Protein AF-A0A7C3QIA3-F1 (afdb_monomer_lite)

Sequence (291 aa):
MVRSCVFGLLCALCAVSRLGAAPGAVQVLARGPVHEAFAAPAMEPMATPIVPKAPPITLEELPPGEKPEGDHVWIAGYWAWDDERNDYLWVSGTWRTAPPGKRWVGGYWYQEGNGWRWAPGFWVGDENQPAGAEITYLPAPPPPSEAAKPGPAPAPDSFFVPGHWVWAGNRYTWRAGYWGKVQPDHVWVPAHYRWSPGGHVFVPGYWDLALARRGILHAPVAIDPALVEPAFVHTPTHALQEAVALDSLFVRAAWSHYYFGDYYGPVYRELGYESCILMSRKRYDPIFAHE

pLDDT: mean 87.49, std 15.49, range [31.28, 98.25]

Radius of gyration: 22.56 Å; chains: 1; bounding box: 64×80×66 Å

Structure (mmCIF, N/CA/C/O backbone):
data_AF-A0A7C3QIA3-F1
#
_entry.id   AF-A0A7C3QIA3-F1
#
loop_
_atom_site.group_PDB
_atom_site.id
_atom_site.type_symbol
_atom_site.label_atom_id
_atom_site.label_alt_id
_atom_site.label_comp_id
_atom_site.label_asym_id
_atom_site.label_entity_id
_atom_site.label_seq_id
_atom_site.pdbx_PDB_ins_code
_atom_site.Cartn_x
_atom_site.Cartn_y
_atom_site.Cartn_z
_atom_site.occupancy
_atom_site.B_iso_or_equiv
_atom_site.auth_seq_id
_atom_site.auth_comp_id
_atom_site.auth_asym_id
_atom_site.auth_atom_id
_atom_site.pdbx_PDB_model_num
ATOM 1 N N . MET A 1 1 ? -35.117 -58.616 36.275 1.00 42.25 1 MET A N 1
ATOM 2 C CA . MET A 1 1 ? -33.856 -57.932 35.902 1.00 42.25 1 MET A CA 1
ATOM 3 C C . MET A 1 1 ? -33.814 -57.981 34.384 1.00 42.25 1 MET A C 1
ATOM 5 O O . MET A 1 1 ? -33.900 -59.074 33.863 1.00 42.25 1 MET A O 1
ATOM 9 N N . VAL A 1 2 ? -33.962 -56.894 33.631 1.00 34.06 2 VAL A N 1
ATOM 10 C CA . VAL A 1 2 ? -33.019 -55.775 33.479 1.00 34.06 2 VAL A CA 1
ATOM 11 C C . VAL A 1 2 ? -33.812 -54.517 33.078 1.00 34.06 2 VAL A C 1
ATOM 13 O O . VAL A 1 2 ? -34.659 -54.579 32.192 1.00 34.06 2 VAL A O 1
ATOM 16 N N . ARG A 1 3 ? -33.568 -53.386 33.754 1.00 33.19 3 ARG A N 1
ATOM 17 C CA . ARG A 1 3 ? -34.062 -52.052 33.369 1.00 33.19 3 ARG A CA 1
ATOM 18 C C . ARG A 1 3 ? -33.048 -51.435 32.400 1.00 33.19 3 ARG A C 1
ATOM 20 O O . ARG A 1 3 ? -31.901 -51.245 32.791 1.00 33.19 3 ARG A O 1
ATOM 27 N N . SER A 1 4 ? -33.466 -51.105 31.179 1.00 31.50 4 SER A N 1
ATOM 28 C CA . SER A 1 4 ? -32.688 -50.248 30.275 1.00 31.50 4 SER A CA 1
ATOM 29 C C . SER A 1 4 ? -32.777 -48.799 30.745 1.00 31.50 4 SER A C 1
ATOM 31 O O . SER A 1 4 ? -33.827 -48.172 30.626 1.00 31.50 4 SER A O 1
ATOM 33 N N . CYS A 1 5 ? -31.675 -48.271 31.275 1.00 34.06 5 CYS A N 1
ATOM 34 C CA . CYS A 1 5 ? -31.466 -46.837 31.449 1.00 34.06 5 CYS A CA 1
ATOM 35 C C . CYS A 1 5 ? -30.782 -46.295 30.191 1.00 34.06 5 CYS A C 1
ATOM 37 O O . CYS A 1 5 ? -29.621 -46.605 29.935 1.00 34.06 5 CYS A O 1
ATOM 39 N N . VAL A 1 6 ? -31.494 -45.483 29.412 1.00 37.25 6 VAL A N 1
ATOM 40 C CA . VAL A 1 6 ? -30.896 -44.668 28.350 1.00 37.25 6 VAL A CA 1
ATOM 41 C C . VAL A 1 6 ? -30.314 -43.424 29.018 1.00 37.25 6 VAL A C 1
ATOM 43 O O . VAL A 1 6 ? -31.055 -42.543 29.450 1.00 37.25 6 VAL A O 1
ATOM 46 N N . PHE A 1 7 ? -28.990 -43.374 29.158 1.00 36.19 7 PHE A N 1
ATOM 47 C CA . PHE A 1 7 ? -28.276 -42.155 29.535 1.00 36.19 7 PHE A CA 1
ATOM 48 C C . PHE A 1 7 ? -28.225 -41.236 28.312 1.00 36.19 7 PHE A C 1
ATOM 50 O O . PHE A 1 7 ? -27.531 -41.518 27.337 1.00 36.19 7 PHE A O 1
ATOM 57 N N . GLY A 1 8 ? -28.993 -40.148 28.358 1.00 33.34 8 GLY A N 1
ATOM 58 C CA . GLY A 1 8 ? -28.869 -39.048 27.412 1.00 33.34 8 GLY A CA 1
ATOM 59 C C . GLY A 1 8 ? -27.525 -38.358 27.614 1.00 33.34 8 GLY A C 1
ATOM 60 O O . GLY A 1 8 ? -27.295 -37.722 28.641 1.00 33.34 8 GLY A O 1
ATOM 61 N N . LEU A 1 9 ? -26.633 -38.498 26.637 1.00 37.84 9 LEU A N 1
ATOM 62 C CA . LEU A 1 9 ? -25.415 -37.707 26.553 1.00 37.84 9 LEU A CA 1
ATOM 63 C C . LEU A 1 9 ? -25.822 -36.300 26.082 1.00 37.84 9 LEU A C 1
ATOM 65 O O . LEU A 1 9 ? -25.989 -36.062 24.887 1.00 37.84 9 LEU A O 1
ATOM 69 N N . LEU A 1 10 ? -26.049 -35.372 27.019 1.00 37.38 10 LEU A N 1
ATOM 70 C CA . LEU A 1 10 ? -26.102 -33.949 26.683 1.00 37.38 10 LEU A CA 1
ATOM 71 C C . LEU A 1 10 ? -24.699 -33.534 26.234 1.00 37.38 10 LEU A C 1
ATOM 73 O O . LEU A 1 10 ? -23.797 -33.349 27.048 1.00 37.38 10 LEU A O 1
ATOM 77 N N . CYS A 1 11 ? -24.520 -33.406 24.923 1.00 34.94 11 CYS A N 1
ATOM 78 C CA . CYS A 1 11 ? -23.376 -32.720 24.350 1.00 34.94 11 CYS A CA 1
ATOM 79 C C . CYS A 1 11 ? -23.534 -31.232 24.691 1.00 34.94 11 CYS A C 1
ATOM 81 O O . CYS A 1 11 ? -24.370 -30.539 24.109 1.00 34.94 11 CYS A O 1
ATOM 83 N N . ALA A 1 12 ? -22.797 -30.760 25.696 1.00 37.25 12 ALA A N 1
ATOM 84 C CA . ALA A 1 12 ? -22.696 -29.343 25.994 1.00 37.25 12 ALA A CA 1
ATOM 85 C C . ALA A 1 12 ? -21.972 -28.669 24.821 1.00 37.25 12 ALA A C 1
ATOM 87 O O . ALA A 1 12 ? -20.748 -28.710 24.717 1.00 37.25 12 ALA A O 1
ATOM 88 N N . LEU A 1 13 ? -22.744 -28.076 23.911 1.00 38.41 13 LEU A N 1
ATOM 89 C CA . LEU A 1 13 ? -22.242 -27.050 23.009 1.00 38.41 13 LEU A CA 1
ATOM 90 C C . LEU A 1 13 ? -21.703 -25.920 23.893 1.00 38.41 13 LEU A C 1
ATOM 92 O O . LEU A 1 13 ? -22.478 -25.155 24.465 1.00 38.41 13 LEU A O 1
ATOM 96 N N . CYS A 1 14 ? -20.378 -25.831 24.030 1.00 31.28 14 CYS A N 1
ATOM 97 C CA . CYS A 1 14 ? -19.734 -24.590 24.437 1.00 31.28 14 CYS A CA 1
ATOM 98 C C . CYS A 1 14 ? -20.108 -23.543 23.387 1.00 31.28 14 CYS A C 1
ATOM 100 O O . CYS A 1 14 ? -19.498 -23.468 22.322 1.00 31.28 14 CYS A O 1
ATOM 102 N N . ALA A 1 15 ? -21.146 -22.759 23.669 1.00 37.25 15 ALA A N 1
ATOM 103 C CA . ALA A 1 15 ? -21.331 -21.487 23.009 1.00 37.25 15 ALA A CA 1
ATOM 104 C C . ALA A 1 15 ? -20.097 -20.656 23.362 1.00 37.25 15 ALA A C 1
ATOM 106 O O . ALA A 1 15 ? -19.958 -20.187 24.490 1.00 37.25 15 ALA A O 1
ATOM 107 N N . VAL A 1 16 ? -19.167 -20.526 22.418 1.00 38.41 16 VAL A N 1
ATOM 108 C CA . VAL A 1 16 ? -18.184 -19.450 22.470 1.00 38.41 16 VAL A CA 1
ATOM 109 C C . VAL A 1 16 ? -19.015 -18.181 22.351 1.00 38.41 16 VAL A C 1
ATOM 111 O O . VAL A 1 16 ? -19.462 -17.818 21.263 1.00 38.41 16 VAL A O 1
ATOM 114 N N . SER A 1 17 ? -19.337 -17.565 23.486 1.00 35.66 17 SER A N 1
ATOM 115 C CA . SER A 1 17 ? -19.870 -16.212 23.517 1.00 35.66 17 SER A CA 1
ATOM 116 C C . SER A 1 17 ? -18.887 -15.356 22.731 1.00 35.66 17 SER A C 1
ATOM 118 O O . SER A 1 17 ? -17.742 -15.199 23.150 1.00 35.66 17 SER A O 1
ATOM 120 N N . ARG A 1 18 ? -19.303 -14.873 21.554 1.00 48.31 18 ARG A N 1
ATOM 121 C CA . ARG A 1 18 ? -18.559 -13.838 20.839 1.00 48.31 18 ARG A CA 1
ATOM 122 C C . ARG A 1 18 ? -18.505 -12.645 21.787 1.00 48.31 18 ARG A C 1
ATOM 124 O O . ARG A 1 18 ? -19.534 -12.011 22.010 1.00 48.31 18 ARG A O 1
ATOM 131 N N . LEU A 1 19 ? -17.344 -12.434 22.400 1.00 52.56 19 LEU A N 1
ATOM 132 C CA . LEU A 1 19 ? -17.043 -11.242 23.184 1.00 52.56 19 LEU A CA 1
ATOM 133 C C . LEU A 1 19 ? -17.356 -10.029 22.302 1.00 52.56 19 LEU A C 1
ATOM 135 O O . LEU A 1 19 ? -16.984 -9.989 21.125 1.00 52.56 19 LEU A O 1
ATOM 139 N N . GLY A 1 20 ? -18.195 -9.138 22.818 1.00 61.25 20 GLY A N 1
ATOM 140 C CA . GLY A 1 20 ? -18.939 -8.178 22.011 1.00 61.25 20 GLY A CA 1
ATOM 141 C C . GLY A 1 20 ? -18.317 -6.791 22.062 1.00 61.25 20 GLY A C 1
ATOM 142 O O . GLY A 1 20 ? -17.932 -6.312 23.120 1.00 61.25 20 GLY A O 1
ATOM 143 N N . ALA A 1 21 ? -18.266 -6.112 20.921 1.00 74.88 21 ALA A N 1
ATOM 144 C CA . ALA A 1 21 ? -18.069 -4.666 20.879 1.00 74.88 21 ALA A CA 1
ATOM 145 C C . ALA A 1 21 ? -19.346 -3.948 21.351 1.00 74.88 21 ALA A C 1
ATOM 147 O O . ALA A 1 21 ? -20.451 -4.321 20.940 1.00 74.88 21 ALA A O 1
ATOM 148 N N . ALA A 1 22 ? -19.213 -2.891 22.158 1.00 78.44 22 ALA A N 1
ATOM 149 C CA . ALA A 1 22 ? -20.340 -2.001 22.433 1.00 78.44 22 ALA A CA 1
ATOM 150 C C . ALA A 1 22 ? -20.802 -1.295 21.134 1.00 78.44 22 ALA A C 1
ATOM 152 O O . ALA A 1 22 ? -20.010 -1.133 20.198 1.00 78.44 22 ALA A O 1
ATOM 153 N N . PRO A 1 23 ? -22.070 -0.849 21.033 1.00 77.44 23 PRO A N 1
ATOM 154 C CA . PRO A 1 23 ? -22.527 -0.076 19.880 1.00 77.44 23 PRO A CA 1
ATOM 155 C C . PRO A 1 23 ? -21.617 1.131 19.620 1.00 77.44 23 PRO A C 1
ATOM 157 O O . PRO A 1 23 ? -21.353 1.918 20.524 1.00 77.44 23 PRO A O 1
ATOM 160 N N . GLY A 1 24 ? -21.139 1.272 18.382 1.00 83.25 24 GLY A N 1
ATOM 161 C CA . GLY A 1 24 ? -20.233 2.358 17.992 1.00 83.25 24 GLY A CA 1
ATOM 162 C C . GLY A 1 24 ? -18.752 2.126 18.307 1.00 83.25 24 GLY A C 1
ATOM 163 O O . GLY A 1 24 ? -17.943 2.958 17.916 1.00 83.25 24 GLY A O 1
ATOM 164 N N . ALA A 1 25 ? -18.373 1.000 18.927 1.00 88.94 25 ALA A N 1
ATOM 165 C CA . ALA A 1 25 ? -16.964 0.685 19.186 1.00 88.94 25 ALA A CA 1
ATOM 166 C C . ALA A 1 25 ? -16.138 0.513 17.904 1.00 88.94 25 ALA A C 1
ATOM 168 O O . ALA A 1 25 ? -14.930 0.721 17.920 1.00 88.94 25 ALA A O 1
ATOM 169 N N . VAL A 1 26 ? -16.788 0.122 16.802 1.00 93.88 26 VAL A N 1
ATOM 170 C CA . VAL A 1 26 ? -16.170 -0.034 15.484 1.00 93.88 26 VAL A CA 1
ATOM 171 C C . VAL A 1 26 ? -16.914 0.837 14.483 1.00 93.88 26 VAL A C 1
ATOM 173 O O . VAL A 1 26 ? -18.108 0.643 14.241 1.00 93.88 26 VAL A O 1
ATOM 176 N N . GLN A 1 27 ? -16.198 1.775 13.873 1.00 95.81 27 GLN A N 1
ATOM 177 C CA . GLN A 1 27 ? -16.703 2.638 12.814 1.00 95.81 27 GLN A CA 1
ATOM 178 C C . GLN A 1 27 ? -16.030 2.282 11.491 1.00 95.81 27 GLN A C 1
ATOM 180 O O . GLN A 1 27 ? -14.819 2.433 11.348 1.00 95.81 27 GLN A O 1
ATOM 185 N N . VAL A 1 28 ? -16.823 1.875 10.501 1.00 96.25 28 VAL A N 1
ATOM 186 C CA . VAL A 1 28 ? -16.336 1.662 9.132 1.00 96.25 28 VAL A CA 1
ATOM 187 C C . VAL A 1 28 ? -16.035 3.000 8.473 1.00 96.25 28 VAL A C 1
ATOM 189 O O . VAL A 1 28 ? -16.855 3.919 8.515 1.00 96.25 28 VAL A O 1
ATOM 192 N N . LEU A 1 29 ? -14.855 3.111 7.869 1.00 95.38 29 LEU A N 1
ATOM 193 C CA . LEU A 1 29 ? -14.386 4.343 7.253 1.00 95.38 29 LEU A CA 1
ATOM 194 C C . LEU A 1 29 ? -14.559 4.290 5.734 1.00 95.38 29 LEU A C 1
ATOM 196 O O . LEU A 1 29 ? -14.136 3.347 5.072 1.00 95.38 29 LEU A O 1
ATOM 200 N N . ALA A 1 30 ? -15.134 5.353 5.170 1.00 92.94 30 ALA A N 1
ATOM 201 C CA . ALA A 1 30 ? -15.270 5.534 3.721 1.00 92.94 30 ALA A CA 1
ATOM 202 C C . ALA A 1 30 ? -13.991 6.075 3.048 1.00 92.94 30 ALA A C 1
ATOM 204 O O . ALA A 1 30 ? -13.991 6.365 1.855 1.00 92.94 30 ALA A O 1
ATOM 205 N N . ARG A 1 31 ? -12.914 6.248 3.821 1.00 94.12 31 ARG A N 1
ATOM 206 C CA . ARG A 1 31 ? -11.585 6.647 3.356 1.00 94.12 31 ARG A CA 1
ATOM 207 C C . ARG A 1 31 ? -10.516 6.086 4.279 1.00 94.12 31 ARG A C 1
ATOM 209 O O . ARG A 1 31 ? -10.787 5.855 5.458 1.00 94.12 31 ARG A O 1
ATOM 216 N N . GLY A 1 32 ? -9.305 5.926 3.771 1.00 95.50 32 GLY A N 1
ATOM 217 C CA . GLY A 1 32 ? -8.175 5.469 4.570 1.00 95.50 32 GLY A CA 1
ATOM 218 C C . GLY A 1 32 ? -7.107 4.771 3.738 1.00 95.50 32 GLY A C 1
ATOM 219 O O . GLY A 1 32 ? -7.175 4.797 2.506 1.00 95.50 32 GLY A O 1
ATOM 220 N N . PRO A 1 33 ? -6.111 4.159 4.400 1.00 96.38 33 PRO A N 1
ATOM 221 C CA . PRO A 1 33 ? -5.066 3.414 3.721 1.00 96.38 33 PRO A CA 1
ATOM 222 C C . PRO A 1 33 ? -5.655 2.185 3.029 1.00 96.38 33 PRO A C 1
ATOM 224 O O . PRO A 1 33 ? -6.526 1.503 3.571 1.00 96.38 33 PRO A O 1
ATOM 227 N N . VAL A 1 34 ? -5.134 1.877 1.849 1.00 96.31 34 VAL A N 1
ATOM 228 C CA . VAL A 1 34 ? -5.303 0.572 1.212 1.00 96.31 34 VAL A CA 1
ATOM 229 C C . VAL A 1 34 ? -4.330 -0.402 1.870 1.00 96.31 34 VAL A C 1
ATOM 231 O O . VAL A 1 34 ? -3.170 -0.057 2.101 1.00 96.31 34 VAL A O 1
ATOM 234 N N . HIS A 1 35 ? -4.787 -1.623 2.147 1.00 97.44 35 HIS A N 1
ATOM 235 C CA . HIS A 1 35 ? -3.935 -2.677 2.688 1.00 97.44 35 HIS A CA 1
ATOM 236 C C . HIS A 1 35 ? -2.732 -2.930 1.761 1.00 97.44 35 HIS A C 1
ATOM 238 O O . HIS A 1 35 ? -2.898 -3.283 0.594 1.00 97.44 35 HIS A O 1
ATOM 244 N N . GLU A 1 36 ? -1.509 -2.825 2.287 1.00 96.75 36 GLU A N 1
ATOM 245 C CA . GLU A 1 36 ? -0.269 -2.852 1.489 1.00 96.75 36 GLU A CA 1
ATOM 246 C C . GLU A 1 36 ? -0.044 -4.175 0.722 1.00 96.75 36 GLU A C 1
ATOM 248 O O . GLU A 1 36 ? 0.447 -4.170 -0.407 1.00 96.75 36 GLU A O 1
ATOM 253 N N . ALA A 1 37 ? -0.480 -5.314 1.276 1.00 97.25 37 ALA A N 1
ATOM 254 C CA . ALA A 1 37 ? -0.510 -6.599 0.568 1.00 97.25 37 ALA A CA 1
ATOM 255 C C . ALA A 1 37 ? -1.454 -6.621 -0.649 1.00 97.25 37 ALA A C 1
ATOM 257 O O . ALA A 1 37 ? -1.214 -7.362 -1.610 1.00 97.25 37 ALA A O 1
ATOM 258 N N . PHE A 1 38 ? -2.526 -5.823 -0.618 1.00 96.19 38 PHE A N 1
ATOM 259 C CA . PHE A 1 38 ? -3.438 -5.669 -1.745 1.00 96.19 38 PHE A CA 1
ATOM 260 C C . PHE A 1 38 ? -2.829 -4.769 -2.813 1.00 96.19 38 PHE A C 1
ATOM 262 O O . PHE A 1 38 ? -2.821 -5.153 -3.977 1.00 96.19 38 PHE A O 1
ATOM 269 N N . ALA A 1 39 ? -2.284 -3.610 -2.435 1.00 94.62 39 ALA A N 1
ATOM 270 C CA . ALA A 1 39 ? -1.546 -2.727 -3.330 1.00 94.62 39 ALA A CA 1
ATOM 271 C C . ALA A 1 39 ? -0.575 -1.829 -2.553 1.00 94.62 39 ALA A C 1
ATOM 273 O O . ALA A 1 39 ? -0.951 -1.218 -1.555 1.00 94.62 39 ALA A O 1
ATOM 274 N N . ALA A 1 40 ? 0.646 -1.678 -3.067 1.00 93.56 40 ALA A N 1
ATOM 275 C CA . ALA A 1 40 ? 1.640 -0.763 -2.521 1.00 93.56 40 ALA A CA 1
ATOM 276 C C . ALA A 1 40 ? 2.313 0.038 -3.646 1.00 93.56 40 ALA A C 1
ATOM 278 O O . ALA A 1 40 ? 2.630 -0.540 -4.692 1.00 93.56 40 ALA A O 1
ATOM 279 N N . PRO A 1 41 ? 2.569 1.341 -3.444 1.00 92.44 41 PRO A N 1
ATOM 280 C CA . PRO A 1 41 ? 3.239 2.166 -4.433 1.00 92.44 41 PRO A CA 1
ATOM 281 C C . PRO A 1 41 ? 4.721 1.796 -4.546 1.00 92.44 41 PRO A C 1
ATOM 283 O O . PRO A 1 41 ? 5.350 1.331 -3.585 1.00 92.44 41 PRO A O 1
ATOM 286 N N . ALA A 1 42 ? 5.288 2.036 -5.727 1.00 87.25 42 ALA A N 1
ATOM 287 C CA . ALA A 1 42 ? 6.718 1.909 -5.987 1.00 87.25 42 ALA A CA 1
ATOM 288 C C . ALA A 1 42 ? 7.432 3.225 -5.631 1.00 87.25 42 ALA A C 1
ATOM 290 O O . ALA A 1 42 ? 7.755 4.027 -6.504 1.00 87.25 42 ALA A O 1
ATOM 291 N N . MET A 1 43 ? 7.631 3.463 -4.332 1.00 88.75 43 MET A N 1
ATOM 292 C CA . MET A 1 43 ? 8.277 4.677 -3.817 1.00 88.75 43 MET A CA 1
ATOM 293 C C . MET A 1 43 ? 9.734 4.451 -3.425 1.00 88.75 43 MET A C 1
ATOM 295 O O . MET A 1 43 ? 10.201 3.318 -3.303 1.00 88.75 43 MET A O 1
ATOM 299 N N . GLU A 1 44 ? 10.455 5.554 -3.224 1.00 89.81 44 GLU A N 1
ATOM 300 C CA . GLU A 1 44 ? 11.806 5.514 -2.674 1.00 89.81 44 GLU A CA 1
ATOM 301 C C . GLU A 1 44 ? 11.813 4.839 -1.292 1.00 89.81 44 GLU A C 1
ATOM 303 O O . GLU A 1 44 ? 10.906 5.071 -0.487 1.00 89.81 44 GLU A O 1
ATOM 308 N N . PRO A 1 45 ? 12.833 4.018 -0.989 1.00 92.56 45 PRO A N 1
ATOM 309 C CA . PRO A 1 45 ? 12.915 3.265 0.254 1.00 92.56 45 PRO A CA 1
ATOM 310 C C . PRO A 1 45 ? 13.381 4.166 1.402 1.00 92.56 45 PRO A C 1
ATOM 312 O O . PRO A 1 45 ? 14.510 4.066 1.880 1.00 92.56 45 PRO A O 1
ATOM 315 N N . MET A 1 46 ? 12.514 5.071 1.835 1.00 94.06 46 MET A N 1
ATOM 316 C CA . MET A 1 46 ? 12.793 5.996 2.927 1.00 94.06 46 MET A CA 1
ATOM 317 C C . MET A 1 46 ? 12.138 5.528 4.225 1.00 94.06 46 MET A C 1
ATOM 319 O O . MET A 1 46 ? 11.103 4.863 4.219 1.00 94.06 46 MET A O 1
ATOM 323 N N . ALA A 1 47 ? 12.733 5.919 5.349 1.00 95.81 47 ALA A N 1
ATOM 324 C CA . ALA A 1 47 ? 12.151 5.686 6.662 1.00 95.81 47 ALA A CA 1
ATOM 325 C C . ALA A 1 47 ? 10.832 6.466 6.817 1.00 95.81 47 ALA A C 1
ATOM 327 O O . ALA A 1 47 ? 10.801 7.676 6.577 1.00 95.81 47 ALA A O 1
ATOM 328 N N . THR A 1 48 ? 9.757 5.800 7.255 1.00 96.50 48 THR A N 1
ATOM 329 C CA . THR A 1 48 ? 8.429 6.435 7.401 1.00 96.50 48 THR A CA 1
ATOM 330 C C . THR A 1 48 ? 8.388 7.417 8.567 1.00 96.50 48 THR A C 1
ATOM 332 O O . THR A 1 48 ? 9.181 7.255 9.475 1.00 96.50 48 THR A O 1
ATOM 335 N N . PRO A 1 49 ? 7.486 8.403 8.652 1.00 96.88 49 PRO A N 1
ATOM 336 C CA . PRO A 1 49 ? 7.451 9.329 9.791 1.00 96.88 49 PRO A CA 1
ATOM 337 C C . PRO A 1 49 ? 7.392 8.636 11.171 1.00 96.88 49 PRO A C 1
ATOM 339 O O . PRO A 1 49 ? 6.814 7.556 11.304 1.00 96.88 49 PRO A O 1
ATOM 342 N N . ILE A 1 50 ? 7.993 9.270 12.189 1.00 97.62 50 ILE A N 1
ATOM 343 C CA . ILE A 1 50 ? 7.866 8.854 13.597 1.00 97.62 50 ILE A CA 1
ATOM 344 C C . ILE A 1 50 ? 6.551 9.399 14.151 1.00 97.62 50 ILE A C 1
ATOM 346 O O . ILE A 1 50 ? 6.273 10.590 14.005 1.00 97.62 50 ILE A O 1
ATOM 350 N N . VAL A 1 51 ? 5.793 8.555 14.845 1.00 98.00 51 VAL A N 1
ATOM 351 C CA . VAL A 1 51 ? 4.550 8.927 15.532 1.00 98.00 51 VAL A CA 1
ATOM 352 C C . VAL A 1 51 ? 4.727 8.863 17.051 1.00 98.00 51 VAL A C 1
ATOM 354 O O . VAL A 1 51 ? 5.530 8.067 17.547 1.00 98.00 51 VAL A O 1
ATOM 357 N N . PRO A 1 52 ? 4.011 9.704 17.818 1.00 97.44 52 PRO A N 1
ATOM 358 C CA . PRO A 1 52 ? 4.260 9.852 19.252 1.00 97.44 52 PRO A CA 1
ATOM 359 C C . PRO A 1 52 ? 3.612 8.761 20.115 1.00 97.44 52 PRO A C 1
ATOM 361 O O . PRO A 1 52 ? 4.000 8.593 21.269 1.00 97.44 52 PRO A O 1
ATOM 364 N N . LYS A 1 53 ? 2.610 8.040 19.599 1.00 96.44 53 LYS A N 1
ATOM 365 C CA . LYS A 1 53 ? 1.859 7.031 20.358 1.00 96.44 53 LYS A CA 1
ATOM 366 C C . LYS A 1 53 ? 2.299 5.625 19.972 1.00 96.44 53 LYS A C 1
ATOM 368 O O . LYS A 1 53 ? 2.483 5.339 18.791 1.00 96.44 53 LYS A O 1
ATOM 373 N N . ALA A 1 54 ? 2.400 4.743 20.963 1.00 95.69 54 ALA A N 1
ATOM 374 C CA . ALA A 1 54 ? 2.545 3.315 20.710 1.00 95.69 54 ALA A CA 1
ATOM 375 C C . ALA A 1 54 ? 1.317 2.778 19.966 1.00 95.69 54 ALA A C 1
ATOM 377 O O . ALA A 1 54 ? 0.207 3.223 20.278 1.00 95.69 54 ALA A O 1
ATOM 378 N N . PRO A 1 55 ? 1.492 1.846 19.012 1.00 93.50 55 PRO A N 1
ATOM 379 C CA . PRO A 1 55 ? 0.355 1.146 18.441 1.00 93.50 55 PRO A CA 1
ATOM 380 C C . PRO A 1 55 ? -0.401 0.426 19.566 1.00 93.50 55 PRO A C 1
ATOM 382 O O . PRO A 1 55 ? 0.231 -0.052 20.519 1.00 93.50 55 PRO A O 1
ATOM 385 N N . PRO A 1 56 ? -1.736 0.327 19.482 1.00 91.06 56 PRO A N 1
ATOM 386 C CA . PRO A 1 56 ? -2.490 -0.516 20.393 1.00 91.06 56 PRO A CA 1
ATOM 387 C C . PRO A 1 56 ? -2.005 -1.969 20.318 1.00 91.06 56 PRO A C 1
ATOM 389 O O . PRO A 1 56 ? -1.316 -2.372 19.375 1.00 91.06 56 PRO A O 1
ATOM 392 N N . ILE A 1 57 ? -2.394 -2.777 21.306 1.00 83.81 57 ILE A N 1
ATOM 393 C CA . ILE A 1 57 ? -2.142 -4.221 21.263 1.00 83.81 57 ILE A CA 1
ATOM 394 C C . ILE A 1 57 ? -2.647 -4.814 19.943 1.00 83.81 57 ILE A C 1
ATOM 396 O O . ILE A 1 57 ? -3.627 -4.332 19.365 1.00 83.81 57 ILE A O 1
ATOM 400 N N . THR A 1 58 ? -1.953 -5.840 19.452 1.00 80.88 58 THR A N 1
ATOM 401 C CA . THR A 1 58 ? -2.340 -6.512 18.212 1.00 80.88 58 THR A CA 1
ATOM 402 C C . THR A 1 58 ? -3.774 -7.003 18.333 1.00 80.88 58 THR A C 1
ATOM 404 O O . THR A 1 58 ? -4.097 -7.779 19.231 1.00 80.88 58 THR A O 1
ATOM 407 N N . LEU A 1 59 ? -4.621 -6.521 17.431 1.00 89.25 59 LEU A N 1
ATOM 408 C CA . LEU A 1 59 ? -6.003 -6.942 17.326 1.00 89.25 59 LEU A CA 1
ATOM 409 C C . LEU A 1 59 ? -6.050 -8.310 16.648 1.00 89.25 59 LEU A C 1
ATOM 411 O O . LEU A 1 59 ? -5.449 -8.505 15.589 1.00 89.25 59 LEU A O 1
ATOM 415 N N . GLU A 1 60 ? -6.767 -9.253 17.251 1.00 91.94 60 GLU A N 1
ATOM 416 C CA . GLU A 1 60 ? -7.096 -10.499 16.573 1.00 91.94 60 GLU A CA 1
ATOM 417 C C . GLU A 1 60 ? -8.160 -10.218 15.509 1.00 91.94 60 GLU A C 1
ATOM 419 O O . GLU A 1 60 ? -9.202 -9.617 15.785 1.00 91.94 60 GLU A O 1
ATOM 424 N N . GLU A 1 61 ? -7.898 -10.652 14.280 1.00 94.75 61 GLU A N 1
ATOM 425 C CA . GLU A 1 61 ? -8.808 -10.467 13.158 1.00 94.75 61 GLU A CA 1
ATOM 426 C C . GLU A 1 61 ? -9.091 -11.805 12.474 1.00 94.75 61 GLU A C 1
ATOM 428 O O . GLU A 1 61 ? -8.176 -12.523 12.062 1.00 94.75 61 GLU A O 1
ATOM 433 N N . LEU A 1 62 ? -10.376 -12.124 12.326 1.00 95.44 62 LEU A N 1
ATOM 434 C CA . LEU A 1 62 ? -10.834 -13.289 11.581 1.00 95.44 62 LEU A CA 1
ATOM 435 C C . LEU A 1 62 ? -11.239 -12.897 10.157 1.00 95.44 62 LEU A C 1
ATOM 437 O O . LEU A 1 62 ? -11.824 -11.826 9.959 1.00 95.44 62 LEU A O 1
ATOM 441 N N . PRO A 1 63 ? -10.996 -13.778 9.167 1.00 95.19 63 PRO A N 1
ATOM 442 C CA . PRO A 1 63 ? -11.533 -13.580 7.832 1.00 95.19 63 PRO A CA 1
ATOM 443 C C . PRO A 1 63 ? -13.068 -13.499 7.866 1.00 95.19 63 PRO A C 1
ATOM 445 O O . PRO A 1 63 ? -13.705 -14.201 8.662 1.00 95.19 63 PRO A O 1
ATOM 448 N N . PRO A 1 64 ? -13.687 -12.714 6.966 1.00 92.19 64 PRO A N 1
ATOM 449 C CA . PRO A 1 64 ? -15.115 -12.813 6.699 1.00 92.19 64 PRO A CA 1
ATOM 450 C C . PRO A 1 64 ? -15.503 -14.254 6.343 1.00 92.19 64 PRO A C 1
ATOM 452 O O . PRO A 1 64 ? -14.714 -14.996 5.756 1.00 92.19 64 PRO A O 1
ATOM 455 N N . GLY A 1 65 ? -16.738 -14.647 6.670 1.00 81.38 65 GLY A N 1
ATOM 456 C CA . GLY A 1 65 ? -17.217 -16.015 6.426 1.00 81.38 65 GLY A CA 1
ATOM 457 C C . GLY A 1 65 ? -17.243 -16.416 4.946 1.00 81.38 65 GLY A C 1
ATOM 458 O O . GLY A 1 65 ? -17.191 -17.602 4.630 1.00 81.38 65 GLY A O 1
ATOM 459 N N . GLU A 1 66 ? -17.291 -15.438 4.043 1.00 80.69 66 GLU A N 1
ATOM 460 C CA . GLU A 1 66 ? -17.262 -15.642 2.599 1.00 80.69 66 GLU A CA 1
ATOM 461 C C . GLU A 1 66 ? -15.816 -15.588 2.094 1.00 80.69 66 GLU A C 1
ATOM 463 O O . GLU A 1 66 ? -15.196 -14.524 2.021 1.00 80.69 66 GLU A O 1
ATOM 468 N N . LYS A 1 67 ? -15.271 -16.758 1.745 1.00 90.38 67 LYS A N 1
ATOM 469 C CA . LYS A 1 67 ? -14.018 -16.866 0.997 1.00 90.38 67 LYS A CA 1
ATOM 470 C C . LYS A 1 67 ? -14.334 -16.791 -0.506 1.00 90.38 67 LYS A C 1
ATOM 472 O O . LYS A 1 67 ? -15.128 -17.611 -0.966 1.00 90.38 67 LYS A O 1
ATOM 477 N N . PRO A 1 68 ? -13.717 -15.874 -1.274 1.00 89.12 68 PRO A N 1
ATOM 478 C CA . PRO A 1 68 ? -13.889 -15.832 -2.724 1.00 89.12 68 PRO A CA 1
ATOM 479 C C . PRO A 1 68 ? -13.406 -17.129 -3.390 1.00 89.12 68 PRO A C 1
ATOM 481 O O . PRO A 1 68 ? -12.513 -17.810 -2.877 1.00 89.12 68 PRO A O 1
ATOM 484 N N . GLU A 1 69 ? -14.003 -17.474 -4.532 1.00 88.62 69 GLU A N 1
ATOM 485 C CA . GLU A 1 69 ? -13.610 -18.651 -5.313 1.00 88.62 69 GLU A CA 1
ATOM 486 C C . GLU A 1 69 ? -12.183 -18.513 -5.855 1.00 88.62 69 GLU A C 1
ATOM 488 O O . GLU A 1 69 ? -11.803 -17.464 -6.365 1.00 88.62 69 GLU A O 1
ATOM 493 N N . GLY A 1 70 ? -11.405 -19.596 -5.790 1.00 88.19 70 GLY A N 1
ATOM 494 C CA . GLY A 1 70 ? -10.024 -19.640 -6.272 1.00 88.19 70 GLY A CA 1
ATOM 495 C C . GLY A 1 70 ? -8.971 -19.601 -5.162 1.00 88.19 70 GLY A C 1
ATOM 496 O O . GLY A 1 70 ? -9.257 -19.773 -3.970 1.00 88.19 70 GLY A O 1
ATOM 497 N N . ASP A 1 71 ? -7.720 -19.397 -5.573 1.00 90.56 71 ASP A N 1
ATOM 498 C CA . ASP A 1 71 ? -6.535 -19.498 -4.716 1.00 90.56 71 ASP A CA 1
ATOM 499 C C . ASP A 1 71 ? -6.280 -18.206 -3.929 1.00 90.56 71 ASP A C 1
ATOM 501 O O . ASP A 1 71 ? -5.280 -17.509 -4.101 1.00 90.56 71 ASP A O 1
ATOM 505 N N . HIS A 1 72 ? -7.214 -17.888 -3.035 1.00 94.44 72 HIS A N 1
ATOM 506 C CA . HIS A 1 72 ? -7.106 -16.755 -2.124 1.00 94.44 72 HIS A CA 1
ATOM 507 C C . HIS A 1 72 ? -6.591 -17.181 -0.747 1.00 94.44 72 HIS A C 1
ATOM 509 O O . HIS A 1 72 ? -7.046 -18.177 -0.165 1.00 94.44 72 HIS A O 1
ATOM 515 N N . VAL A 1 73 ? -5.685 -16.374 -0.199 1.00 95.38 73 VAL A N 1
ATOM 516 C CA . VAL A 1 73 ? -5.229 -16.439 1.192 1.00 95.38 73 VAL A CA 1
ATOM 517 C C . VAL A 1 73 ? -5.769 -15.248 1.974 1.00 95.38 73 VAL A C 1
ATOM 519 O O . VAL A 1 73 ? -5.960 -14.166 1.419 1.00 95.38 73 VAL A O 1
ATOM 522 N N . TRP A 1 74 ? -6.037 -15.450 3.262 1.00 97.25 74 TRP A N 1
ATOM 523 C CA . TRP A 1 74 ? -6.357 -14.350 4.164 1.00 97.25 74 TRP A CA 1
ATOM 524 C C . TRP A 1 74 ? -5.062 -13.695 4.633 1.00 97.25 74 TRP A C 1
ATOM 526 O O . TRP A 1 74 ? -4.173 -14.384 5.139 1.00 97.25 74 TRP A O 1
ATOM 536 N N . ILE A 1 75 ? -4.960 -12.379 4.472 1.00 97.56 75 ILE A N 1
ATOM 537 C CA . ILE A 1 75 ? -3.886 -11.569 5.046 1.00 97.56 75 ILE A CA 1
ATOM 538 C C . ILE A 1 75 ? -4.536 -10.639 6.059 1.00 97.56 75 ILE A C 1
ATOM 540 O O . ILE A 1 75 ? -5.359 -9.806 5.684 1.00 97.56 75 ILE A O 1
ATOM 544 N N . ALA A 1 76 ? -4.194 -10.833 7.331 1.00 96.75 76 ALA A N 1
ATOM 545 C CA . ALA A 1 76 ? -4.734 -10.043 8.426 1.00 96.75 76 ALA A CA 1
ATOM 546 C C . ALA A 1 76 ? -4.239 -8.593 8.370 1.00 96.75 76 ALA A C 1
ATOM 548 O O . ALA A 1 76 ? -3.145 -8.305 7.881 1.00 96.75 76 ALA A O 1
ATOM 549 N N . GLY A 1 77 ? -5.074 -7.717 8.907 1.00 96.88 77 GLY A N 1
ATOM 550 C CA . GLY A 1 77 ? -4.883 -6.290 9.002 1.00 96.88 77 GLY A CA 1
ATOM 551 C C . GLY A 1 77 ? -3.838 -5.858 10.020 1.00 96.88 77 GLY A C 1
ATOM 552 O O . GLY A 1 77 ? -3.170 -6.661 10.677 1.00 96.88 77 GLY A O 1
ATOM 553 N N . TYR A 1 78 ? -3.691 -4.543 10.137 1.00 97.38 78 TYR A N 1
ATOM 554 C CA . TYR A 1 78 ? -2.716 -3.913 11.018 1.00 97.38 78 TYR A CA 1
ATOM 555 C C . TYR A 1 78 ? -3.136 -2.493 11.396 1.00 97.38 78 TYR A C 1
ATOM 557 O O . TYR A 1 78 ? -3.926 -1.837 10.715 1.00 97.38 78 TYR A O 1
ATOM 565 N N . TRP A 1 79 ? -2.564 -1.990 12.488 1.00 97.31 79 TRP A N 1
ATOM 566 C CA . TRP A 1 79 ? -2.730 -0.600 12.895 1.00 97.31 79 TRP A CA 1
ATOM 567 C C . TRP A 1 79 ? -1.987 0.336 11.939 1.00 97.31 79 TRP A C 1
ATOM 569 O O . TRP A 1 79 ? -0.784 0.183 11.737 1.00 97.31 79 TRP A O 1
ATOM 579 N N . ALA A 1 80 ? -2.671 1.344 11.406 1.00 97.56 80 ALA A N 1
ATOM 580 C CA . ALA A 1 80 ? -2.064 2.453 10.678 1.00 97.56 80 ALA A CA 1
ATOM 581 C C . ALA A 1 80 ? -2.305 3.765 11.421 1.00 97.56 80 ALA A C 1
ATOM 583 O O . ALA A 1 80 ? -3.354 3.962 12.032 1.00 97.56 80 ALA A O 1
ATOM 584 N N . TRP A 1 81 ? -1.327 4.664 11.361 1.00 97.56 81 TRP A N 1
ATOM 585 C CA . TRP A 1 81 ? -1.452 5.990 11.948 1.00 97.56 81 TRP A CA 1
ATOM 586 C C . TRP A 1 81 ? -2.334 6.885 11.078 1.00 97.56 81 TRP A C 1
ATOM 588 O O . TRP A 1 81 ? -2.117 6.990 9.867 1.00 97.56 81 TRP A O 1
ATOM 598 N N . ASP A 1 82 ? -3.300 7.552 11.702 1.00 96.00 82 ASP A N 1
ATOM 599 C CA . ASP A 1 82 ? -4.133 8.563 11.073 1.00 96.00 82 ASP A CA 1
ATOM 600 C C . ASP A 1 82 ? -3.872 9.940 11.686 1.00 96.00 82 ASP A C 1
ATOM 602 O O . ASP A 1 82 ? -4.207 10.218 12.839 1.00 96.00 82 ASP A O 1
ATOM 606 N N . ASP A 1 83 ? -3.284 10.826 10.883 1.00 93.50 83 ASP A N 1
ATOM 607 C CA . ASP A 1 83 ? -2.904 12.173 11.312 1.00 93.50 83 ASP A CA 1
ATOM 608 C C . ASP A 1 83 ? -4.113 13.041 11.682 1.00 93.50 83 ASP A C 1
ATOM 610 O O . ASP A 1 83 ? -3.998 13.916 12.536 1.00 93.50 83 ASP A O 1
ATOM 614 N N . GLU A 1 84 ? -5.277 12.799 11.072 1.00 92.12 84 GLU A N 1
ATOM 615 C CA . GLU A 1 84 ? -6.495 13.561 11.361 1.00 92.12 84 GLU A CA 1
ATOM 616 C C . GLU A 1 84 ? -7.079 13.201 12.733 1.00 92.12 84 GLU A C 1
ATOM 618 O O . GLU A 1 84 ? -7.458 14.089 13.498 1.00 92.12 84 GLU A O 1
ATOM 623 N N . ARG A 1 85 ? -7.108 11.907 13.074 1.00 92.88 85 ARG A N 1
ATOM 624 C CA . ARG A 1 85 ? -7.481 11.424 14.414 1.00 92.88 85 ARG A CA 1
ATOM 625 C C . ARG A 1 85 ? -6.382 11.648 15.448 1.00 92.88 85 ARG A C 1
ATOM 627 O O . ARG A 1 85 ? -6.668 11.595 16.644 1.00 92.88 85 ARG A O 1
ATOM 634 N N . ASN A 1 86 ? -5.143 11.879 15.005 1.00 94.88 86 ASN A N 1
ATOM 635 C CA . ASN A 1 86 ? -3.950 11.829 15.849 1.00 94.88 86 ASN A CA 1
ATOM 636 C C . ASN A 1 86 ? -3.918 10.524 16.672 1.00 94.88 86 ASN A C 1
ATOM 638 O O . ASN A 1 86 ? -3.614 10.514 17.871 1.00 94.88 86 ASN A O 1
ATOM 642 N N . ASP A 1 87 ? -4.340 9.434 16.033 1.00 95.94 87 ASP A N 1
ATOM 643 C CA . ASP A 1 87 ? -4.474 8.109 16.620 1.00 95.94 87 ASP A CA 1
ATOM 644 C C . ASP A 1 87 ? -4.445 7.029 15.535 1.00 95.94 87 ASP A C 1
ATOM 646 O O . ASP A 1 87 ? -4.353 7.319 14.342 1.00 95.94 87 ASP A O 1
ATOM 650 N N . TYR A 1 88 ? -4.511 5.773 15.952 1.00 96.31 88 TYR A N 1
ATOM 651 C CA . TYR A 1 88 ? -4.512 4.634 15.055 1.00 96.31 88 TYR A CA 1
ATOM 652 C C . TYR A 1 88 ? -5.911 4.306 14.526 1.00 96.31 88 TYR A C 1
ATOM 654 O O . TYR A 1 88 ? -6.918 4.406 15.225 1.00 96.31 88 TYR A O 1
ATOM 662 N N . LEU A 1 89 ? -5.952 3.840 13.281 1.00 97.31 89 LEU A N 1
ATOM 663 C CA . LEU A 1 89 ? -7.073 3.108 12.702 1.00 97.31 89 LEU A CA 1
ATOM 664 C C . LEU A 1 89 ? -6.614 1.698 12.330 1.00 97.31 89 LEU A C 1
ATOM 666 O O . LEU A 1 89 ? -5.421 1.451 12.139 1.00 97.31 89 LEU A O 1
ATOM 670 N N . TRP A 1 90 ? -7.552 0.769 12.220 1.00 97.44 90 TRP A N 1
ATOM 671 C CA . TRP A 1 90 ? -7.277 -0.580 11.756 1.00 97.44 90 TRP A CA 1
ATOM 672 C C . TRP A 1 90 ? -7.442 -0.649 10.238 1.00 97.44 90 TRP A C 1
ATOM 674 O O . TRP A 1 90 ? -8.522 -0.387 9.703 1.00 97.44 90 TRP A O 1
ATOM 684 N N . VAL A 1 91 ? -6.368 -1.000 9.534 1.00 97.75 91 VAL A N 1
ATOM 685 C CA . VAL A 1 91 ? -6.427 -1.384 8.122 1.00 97.75 91 VAL A CA 1
ATOM 686 C C . VAL A 1 91 ? -6.894 -2.827 8.077 1.00 97.75 91 VAL A C 1
ATOM 688 O O . VAL A 1 91 ? -6.116 -3.726 8.370 1.00 97.75 91 VAL A O 1
ATOM 691 N N . SER A 1 92 ? -8.167 -3.031 7.747 1.00 97.56 92 SER A N 1
ATOM 692 C CA . SER A 1 92 ? -8.805 -4.348 7.714 1.00 97.56 92 SER A CA 1
ATOM 693 C C . SER A 1 92 ? -8.110 -5.314 6.760 1.00 97.56 92 SER A C 1
ATOM 695 O O . SER A 1 92 ? -7.670 -4.913 5.678 1.00 97.56 92 SER A O 1
ATOM 697 N N . GLY A 1 93 ? -8.068 -6.592 7.136 1.00 96.62 93 GLY A N 1
ATOM 698 C CA . GLY A 1 93 ? -7.472 -7.661 6.342 1.00 96.62 93 GLY A CA 1
ATOM 699 C C . GLY A 1 93 ? -8.103 -7.844 4.957 1.00 96.62 93 GLY A C 1
ATOM 700 O O . GLY A 1 93 ? -9.193 -7.352 4.646 1.00 96.62 93 GLY A O 1
ATOM 701 N N . THR A 1 94 ? -7.413 -8.578 4.090 1.00 96.50 94 THR A N 1
ATOM 702 C CA . THR A 1 94 ? -7.799 -8.772 2.687 1.00 96.50 94 THR A CA 1
ATOM 703 C C . THR A 1 94 ? -7.742 -10.239 2.278 1.00 96.50 94 THR A C 1
ATOM 705 O O . THR A 1 94 ? -6.822 -10.978 2.640 1.00 96.50 94 THR A O 1
ATOM 708 N N . TRP A 1 95 ? -8.723 -10.662 1.475 1.00 96.69 95 TRP A N 1
ATOM 709 C CA . TRP A 1 95 ? -8.587 -11.883 0.689 1.00 96.69 95 TRP A CA 1
ATOM 710 C C . TRP A 1 95 ? -7.712 -11.581 -0.515 1.00 96.69 95 TRP A C 1
ATOM 712 O O . TRP A 1 95 ? -8.067 -10.743 -1.342 1.00 96.69 95 TRP A O 1
ATOM 722 N N . ARG A 1 96 ? -6.581 -12.276 -0.626 1.00 96.25 96 ARG A N 1
ATOM 723 C CA . ARG A 1 96 ? -5.551 -11.966 -1.611 1.00 96.25 96 ARG A CA 1
ATOM 724 C C . ARG A 1 96 ? -5.078 -13.217 -2.335 1.00 96.25 96 ARG A C 1
ATOM 726 O O . ARG A 1 96 ? -4.651 -14.173 -1.701 1.00 96.25 96 ARG A O 1
ATOM 733 N N . THR A 1 97 ? -5.099 -13.206 -3.661 1.00 96.19 97 THR A N 1
ATOM 734 C CA . THR A 1 97 ? -4.322 -14.161 -4.467 1.00 96.19 97 THR A CA 1
ATOM 735 C C . THR A 1 97 ? -2.871 -13.712 -4.460 1.00 96.19 97 THR A C 1
ATOM 737 O O . THR A 1 97 ? -2.599 -12.582 -4.847 1.00 96.19 97 THR A O 1
ATOM 740 N N . ALA A 1 98 ? -1.926 -14.530 -4.008 1.00 95.50 98 ALA A N 1
ATOM 741 C CA . ALA A 1 98 ? -0.524 -14.115 -4.026 1.00 95.50 98 ALA A CA 1
ATOM 742 C C . ALA A 1 98 ? -0.042 -13.881 -5.475 1.00 95.50 98 ALA A C 1
ATOM 744 O O . ALA A 1 98 ? -0.436 -14.637 -6.369 1.00 95.50 98 ALA A O 1
ATOM 745 N N . PRO A 1 99 ? 0.818 -12.877 -5.733 1.00 95.12 99 PRO A N 1
ATOM 746 C CA . PRO A 1 99 ? 1.513 -12.802 -7.011 1.00 95.12 99 PRO A CA 1
ATOM 747 C C . PRO A 1 99 ? 2.295 -14.109 -7.261 1.00 95.12 99 PRO A C 1
ATOM 749 O O . PRO A 1 99 ? 2.777 -14.715 -6.294 1.00 95.12 99 PRO A O 1
ATOM 752 N N . PRO A 1 100 ? 2.456 -14.556 -8.521 1.00 91.75 100 PRO A N 1
ATOM 753 C CA . PRO A 1 100 ? 3.118 -15.823 -8.830 1.00 91.75 100 PRO A CA 1
ATOM 754 C C . PRO A 1 100 ? 4.493 -15.968 -8.159 1.00 91.75 100 PRO A C 1
ATOM 756 O O . PRO A 1 100 ? 5.351 -15.089 -8.261 1.00 91.75 100 PRO A O 1
ATOM 759 N N . GLY A 1 101 ? 4.691 -17.074 -7.434 1.00 89.88 101 GLY A N 1
ATOM 760 C CA . GLY A 1 101 ? 5.947 -17.379 -6.737 1.00 89.88 101 GLY A CA 1
ATOM 761 C C . GLY A 1 101 ? 6.280 -16.466 -5.548 1.00 89.88 101 GLY A C 1
ATOM 762 O O . GLY A 1 101 ? 7.411 -16.496 -5.059 1.00 89.88 101 GLY A O 1
ATOM 763 N N . LYS A 1 102 ? 5.341 -15.631 -5.080 1.00 92.31 102 LYS A N 1
ATOM 764 C CA . LYS A 1 102 ? 5.570 -14.702 -3.966 1.00 92.31 102 LYS A CA 1
ATOM 765 C C . LYS A 1 102 ? 4.899 -15.154 -2.675 1.00 92.31 102 LYS A C 1
ATOM 767 O O . LYS A 1 102 ? 3.824 -15.745 -2.669 1.00 92.31 102 LYS A O 1
ATOM 772 N N . ARG A 1 103 ? 5.516 -14.776 -1.557 1.00 92.81 103 ARG A N 1
ATOM 773 C CA . ARG A 1 103 ? 4.937 -14.828 -0.212 1.00 92.81 103 ARG A CA 1
ATOM 774 C C . ARG A 1 103 ? 4.924 -13.439 0.413 1.00 92.81 103 ARG A C 1
ATOM 776 O O . ARG A 1 103 ? 5.801 -12.620 0.136 1.00 92.81 103 ARG A O 1
ATOM 783 N N . TRP A 1 104 ? 3.936 -13.193 1.262 1.00 95.94 104 TRP A N 1
ATOM 784 C CA . TRP A 1 104 ? 3.792 -11.927 1.968 1.00 95.94 104 TRP A CA 1
ATOM 785 C C . TRP A 1 104 ? 4.698 -11.873 3.204 1.00 95.94 104 TRP A C 1
ATOM 787 O O . TRP A 1 104 ? 4.815 -12.858 3.937 1.00 95.94 104 TRP A O 1
ATOM 797 N N . VAL A 1 105 ? 5.326 -10.722 3.437 1.00 95.81 105 VAL A N 1
ATOM 798 C CA . VAL A 1 105 ? 5.988 -10.358 4.695 1.00 95.81 105 VAL A CA 1
ATOM 799 C C . VAL A 1 105 ? 5.270 -9.125 5.225 1.00 95.81 105 VAL A C 1
ATOM 801 O O . VAL A 1 105 ? 5.323 -8.071 4.595 1.00 95.81 105 VAL A O 1
ATOM 804 N N . GLY A 1 106 ? 4.572 -9.275 6.352 1.00 95.81 106 GLY A N 1
ATOM 805 C CA . GLY A 1 106 ? 3.801 -8.188 6.954 1.00 95.81 106 GLY A CA 1
ATOM 806 C C . GLY A 1 106 ? 4.688 -7.076 7.501 1.00 95.81 106 GLY A C 1
ATOM 807 O O . GLY A 1 106 ? 5.750 -7.350 8.067 1.00 95.81 106 GLY A O 1
ATOM 808 N N . GLY A 1 107 ? 4.238 -5.833 7.334 1.00 95.88 107 GLY A N 1
ATOM 809 C CA . GLY A 1 107 ? 4.834 -4.692 8.006 1.00 95.88 107 GLY A CA 1
ATOM 810 C C . GLY A 1 107 ? 4.631 -4.738 9.519 1.00 95.88 107 GLY A C 1
ATOM 811 O O . GLY A 1 107 ? 3.840 -5.524 10.048 1.00 95.88 107 GLY A O 1
ATOM 812 N N . TYR A 1 108 ? 5.379 -3.903 10.232 1.00 96.94 108 TYR A N 1
ATOM 813 C CA . TYR A 1 108 ? 5.313 -3.841 11.687 1.00 96.94 108 TYR A CA 1
ATOM 814 C C . TYR A 1 108 ? 5.715 -2.467 12.218 1.00 96.94 108 TYR A C 1
ATOM 816 O O . TYR A 1 108 ? 6.544 -1.761 11.643 1.00 96.94 108 TYR A O 1
ATOM 824 N N . TRP A 1 109 ? 5.151 -2.105 13.367 1.00 97.50 109 TRP A N 1
ATOM 825 C CA . TRP A 1 109 ? 5.617 -0.969 14.151 1.00 97.50 109 TRP A CA 1
ATOM 826 C C . TRP A 1 109 ? 6.818 -1.373 14.996 1.00 97.50 109 TRP A C 1
ATOM 828 O O . TRP A 1 109 ? 6.827 -2.441 15.609 1.00 97.50 109 TRP A O 1
ATOM 838 N N . TYR A 1 110 ? 7.810 -0.498 15.080 1.00 96.44 110 TYR A N 1
ATOM 839 C CA . TYR A 1 110 ? 8.919 -0.647 16.013 1.00 96.44 110 TYR A CA 1
ATOM 840 C C . TYR A 1 110 ? 9.175 0.670 16.741 1.00 96.44 110 TYR A C 1
ATOM 842 O O . TYR A 1 110 ? 8.886 1.757 16.230 1.00 96.44 110 TYR A O 1
ATOM 850 N N . GLN A 1 111 ? 9.695 0.558 17.958 1.00 97.44 111 GLN A N 1
ATOM 851 C CA . GLN A 1 111 ? 10.011 1.711 18.783 1.00 97.44 111 GLN A CA 1
ATOM 852 C C . GLN A 1 111 ? 11.352 2.315 18.356 1.00 97.44 111 GLN A C 1
ATOM 854 O O . GLN A 1 111 ? 12.362 1.616 18.269 1.00 97.44 111 GLN A O 1
ATOM 859 N N . GLU A 1 112 ? 11.368 3.627 18.136 1.00 96.19 112 GLU A N 1
ATOM 860 C CA . GLU A 1 112 ? 12.560 4.406 17.818 1.00 96.19 112 GLU A CA 1
ATOM 861 C C . GLU A 1 112 ? 12.618 5.643 18.721 1.00 96.19 112 GLU A C 1
ATOM 863 O O . GLU A 1 112 ? 11.834 6.587 18.590 1.00 96.19 112 GLU A O 1
ATOM 868 N N . GLY A 1 113 ? 13.541 5.627 19.685 1.00 95.38 113 GLY A N 1
ATOM 869 C CA . GLY A 1 113 ? 13.587 6.639 20.739 1.00 95.38 113 GLY A CA 1
ATOM 870 C C . GLY A 1 113 ? 12.274 6.684 21.531 1.00 95.38 113 GLY A C 1
ATOM 871 O O . GLY A 1 113 ? 11.825 5.670 22.064 1.00 95.38 113 GLY A O 1
ATOM 872 N N . ASN A 1 114 ? 11.658 7.867 21.592 1.00 95.56 114 ASN A N 1
ATOM 873 C CA . ASN A 1 114 ? 10.382 8.091 22.285 1.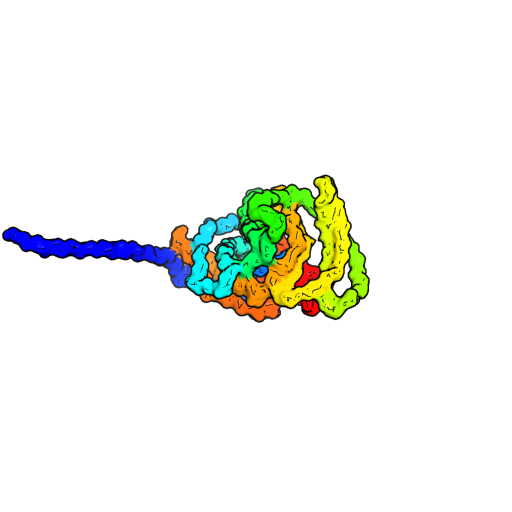00 95.56 114 ASN A CA 1
ATOM 874 C C . ASN A 1 114 ? 9.155 7.943 21.373 1.00 95.56 114 ASN A C 1
ATOM 876 O O . ASN A 1 114 ? 8.046 8.254 21.801 1.00 95.56 114 ASN A O 1
ATOM 880 N N . GLY A 1 115 ? 9.344 7.530 20.121 1.00 97.75 115 GLY A N 1
ATOM 881 C CA . GLY A 1 115 ? 8.264 7.370 19.161 1.00 97.75 115 GLY A CA 1
ATOM 882 C C . GLY A 1 115 ? 8.260 5.997 18.509 1.00 97.75 115 GLY A C 1
ATOM 883 O O . GLY A 1 115 ? 9.023 5.099 18.870 1.00 97.75 115 GLY A O 1
ATOM 884 N N . TRP A 1 116 ? 7.367 5.850 17.543 1.00 98.25 116 TRP A N 1
ATOM 885 C CA . TRP A 1 116 ? 7.118 4.607 16.829 1.00 98.25 116 TRP A CA 1
ATOM 886 C C . TRP A 1 116 ? 7.184 4.856 15.336 1.00 98.25 116 TRP A C 1
ATOM 888 O O . TRP A 1 116 ? 6.774 5.913 14.859 1.00 98.25 116 TRP A O 1
ATOM 898 N N . ARG A 1 117 ? 7.713 3.894 14.588 1.00 97.50 117 ARG A N 1
ATOM 899 C CA . ARG A 1 117 ? 7.831 3.996 13.136 1.00 97.50 117 ARG A CA 1
ATOM 900 C C . ARG A 1 117 ? 7.333 2.717 12.473 1.00 97.50 117 ARG A C 1
ATOM 902 O O . ARG A 1 117 ? 7.509 1.624 13.012 1.00 97.50 117 ARG A O 1
ATOM 909 N N . TRP A 1 118 ? 6.690 2.870 11.320 1.00 97.88 118 TRP A N 1
ATOM 910 C CA . TRP A 1 118 ? 6.178 1.766 10.519 1.00 97.88 118 TRP A CA 1
ATOM 911 C C . TRP A 1 118 ? 7.271 1.247 9.584 1.00 97.88 118 TRP A C 1
ATOM 913 O O . TRP A 1 118 ? 7.865 2.004 8.821 1.00 97.88 118 TRP A O 1
ATOM 923 N N . ALA A 1 119 ? 7.543 -0.051 9.627 1.00 97.25 119 ALA A N 1
ATOM 924 C CA . ALA A 1 119 ? 8.303 -0.748 8.601 1.00 97.25 119 ALA A CA 1
ATOM 925 C C . ALA A 1 119 ? 7.303 -1.362 7.604 1.00 97.25 119 ALA A C 1
ATOM 927 O O . ALA A 1 119 ? 6.576 -2.273 8.003 1.00 97.25 119 ALA A O 1
ATOM 928 N N . PRO A 1 120 ? 7.225 -0.883 6.345 1.00 96.94 120 PRO A N 1
ATOM 929 C CA . PRO A 1 120 ? 6.264 -1.398 5.372 1.00 96.94 120 PRO A CA 1
ATOM 930 C C . PRO A 1 120 ? 6.505 -2.863 5.014 1.00 96.94 120 PRO A C 1
ATOM 932 O O . PRO A 1 120 ? 7.649 -3.287 4.831 1.00 96.94 120 PRO A O 1
ATOM 935 N N . GLY A 1 121 ? 5.422 -3.613 4.845 1.00 96.00 121 GLY A N 1
ATOM 936 C CA . GLY A 1 121 ? 5.455 -4.976 4.338 1.00 96.00 121 GLY A CA 1
ATOM 937 C C . GLY A 1 121 ? 5.761 -5.043 2.846 1.00 96.00 121 GLY A C 1
ATOM 938 O O . GLY A 1 121 ? 5.778 -4.041 2.119 1.00 96.00 121 GLY A O 1
ATOM 939 N N . PHE A 1 122 ? 6.040 -6.254 2.373 1.00 95.94 122 PHE A N 1
ATOM 940 C CA . PHE A 1 122 ? 6.383 -6.498 0.978 1.00 95.94 122 PHE A CA 1
ATOM 941 C C . PHE A 1 122 ? 6.194 -7.955 0.559 1.00 95.94 122 PHE A C 1
ATOM 943 O O . PHE A 1 122 ? 6.234 -8.889 1.360 1.00 95.94 122 PHE A O 1
ATOM 950 N N . TRP A 1 123 ? 6.035 -8.145 -0.749 1.00 95.44 123 TRP A N 1
ATOM 951 C CA . TRP A 1 123 ? 6.076 -9.455 -1.386 1.00 95.44 123 TRP A CA 1
ATOM 952 C C . TRP A 1 123 ? 7.524 -9.866 -1.652 1.00 95.44 123 TRP A C 1
ATOM 954 O O . TRP A 1 123 ? 8.295 -9.107 -2.239 1.00 95.44 123 TRP A O 1
ATOM 964 N N . VAL A 1 124 ? 7.888 -11.080 -1.246 1.00 91.56 124 VAL A N 1
ATOM 965 C CA . VAL A 1 124 ? 9.226 -11.657 -1.443 1.00 91.56 124 VAL A CA 1
ATOM 966 C C . VAL A 1 124 ? 9.128 -13.032 -2.090 1.00 91.56 124 VAL A C 1
ATOM 968 O O . VAL A 1 124 ? 8.071 -13.659 -2.080 1.00 91.56 124 VAL A O 1
ATOM 971 N N . GLY A 1 125 ? 10.240 -13.507 -2.637 1.00 85.69 125 GLY A N 1
ATOM 972 C CA . GLY A 1 125 ? 10.337 -14.788 -3.323 1.00 85.69 125 GLY A CA 1
ATOM 973 C C . GLY A 1 125 ? 10.488 -14.622 -4.828 1.00 85.69 125 GLY A C 1
ATOM 974 O O . GLY A 1 125 ? 10.469 -13.514 -5.371 1.00 85.69 125 GLY A O 1
ATOM 975 N N . ASP A 1 126 ? 10.667 -15.747 -5.487 1.00 71.38 126 ASP A N 1
ATOM 976 C CA . ASP A 1 126 ? 10.775 -15.921 -6.928 1.00 71.38 126 ASP A CA 1
ATOM 977 C C . ASP A 1 126 ? 10.201 -17.313 -7.202 1.00 71.38 126 ASP A C 1
ATOM 979 O O . ASP A 1 126 ? 10.403 -18.218 -6.391 1.00 71.38 126 ASP A O 1
ATOM 983 N N . GLU A 1 127 ? 9.500 -17.493 -8.318 1.00 64.75 127 GLU A N 1
ATOM 984 C CA . GLU A 1 127 ? 8.970 -18.795 -8.743 1.00 64.75 127 GLU A CA 1
ATOM 985 C C . GLU A 1 127 ? 10.070 -19.872 -8.788 1.00 64.75 127 GLU A C 1
ATOM 987 O O . GLU A 1 127 ? 9.808 -21.048 -8.547 1.00 64.75 127 GLU A O 1
ATOM 992 N N . ASN A 1 128 ? 11.321 -19.453 -9.009 1.00 62.38 128 ASN A N 1
ATOM 993 C CA . ASN A 1 128 ? 12.488 -20.330 -9.073 1.00 62.38 128 ASN A CA 1
ATOM 994 C C . ASN A 1 128 ? 13.301 -20.417 -7.765 1.00 62.38 128 ASN A C 1
ATOM 996 O O . ASN A 1 128 ? 14.341 -21.079 -7.745 1.00 62.38 128 ASN A O 1
ATOM 1000 N N . GLN A 1 129 ? 12.888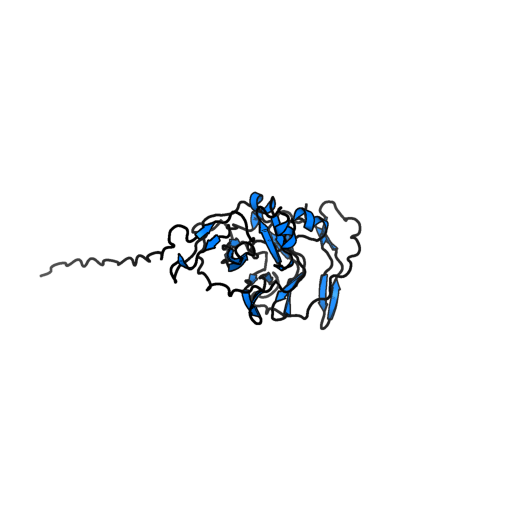 -19.750 -6.679 1.00 59.88 129 GLN A N 1
ATOM 1001 C CA . GLN A 1 129 ? 13.590 -19.785 -5.389 1.00 59.88 129 GLN A CA 1
ATOM 1002 C C . GLN A 1 129 ? 12.841 -20.630 -4.349 1.00 59.88 129 GLN A C 1
ATOM 1004 O O . GLN A 1 129 ? 11.611 -20.635 -4.311 1.00 59.88 129 GLN A O 1
ATOM 1009 N N . PRO A 1 130 ? 13.561 -21.330 -3.452 1.00 60.88 130 PRO A N 1
ATOM 1010 C CA . PRO A 1 130 ? 12.927 -22.094 -2.387 1.00 60.88 130 PRO A CA 1
ATOM 1011 C C . PRO A 1 130 ? 12.133 -21.172 -1.450 1.00 60.88 130 PRO A C 1
ATOM 1013 O O . PRO A 1 130 ? 12.585 -20.086 -1.088 1.00 60.88 130 PRO A O 1
ATOM 1016 N N . ALA A 1 131 ? 10.973 -21.649 -0.989 1.00 57.25 131 ALA A N 1
ATOM 1017 C CA . ALA A 1 131 ? 10.015 -20.892 -0.172 1.00 57.25 131 ALA A CA 1
ATOM 1018 C C . ALA A 1 131 ? 10.586 -20.312 1.149 1.00 57.25 131 ALA A C 1
ATOM 1020 O O . ALA A 1 131 ? 9.971 -19.434 1.755 1.00 57.25 131 ALA A O 1
ATOM 1021 N N . GLY A 1 132 ? 11.769 -20.766 1.579 1.00 60.53 132 GLY A N 1
ATOM 1022 C CA . GLY A 1 132 ? 12.470 -20.341 2.794 1.00 60.53 132 GLY A CA 1
ATOM 1023 C C . GLY A 1 132 ? 13.693 -19.446 2.576 1.00 60.53 132 GLY A C 1
ATOM 1024 O O . GLY A 1 132 ? 14.515 -19.358 3.482 1.00 60.53 132 GLY A O 1
ATOM 1025 N N . ALA A 1 133 ? 13.859 -18.820 1.403 1.00 66.19 133 ALA A N 1
ATOM 1026 C CA . ALA A 1 133 ? 14.974 -17.899 1.175 1.00 66.19 133 ALA A CA 1
ATOM 1027 C C . ALA A 1 133 ? 15.001 -16.778 2.236 1.00 66.19 133 ALA A C 1
ATOM 1029 O O . ALA A 1 133 ? 13.981 -16.131 2.514 1.00 66.19 133 ALA A O 1
ATOM 1030 N N . GLU A 1 134 ? 16.176 -16.588 2.839 1.00 77.75 134 GLU A N 1
ATOM 1031 C CA . GLU A 1 134 ? 16.418 -15.598 3.884 1.00 77.75 134 GLU A CA 1
ATOM 1032 C C . GLU A 1 134 ? 16.374 -14.176 3.307 1.00 77.75 134 GLU A C 1
ATOM 1034 O O . GLU A 1 134 ? 16.843 -13.912 2.196 1.00 77.75 134 GLU A O 1
ATOM 1039 N N . ILE A 1 135 ? 15.789 -13.244 4.062 1.00 88.12 135 ILE A N 1
ATOM 1040 C CA . ILE A 1 135 ? 15.709 -11.839 3.659 1.00 88.12 135 ILE A CA 1
ATOM 1041 C C . ILE A 1 135 ? 17.083 -11.205 3.870 1.00 88.12 135 ILE A C 1
ATOM 1043 O O . ILE A 1 135 ? 17.565 -11.102 4.995 1.00 88.12 135 ILE A O 1
ATOM 1047 N N . THR A 1 136 ? 17.705 -10.761 2.780 1.00 91.50 136 THR A N 1
ATOM 1048 C CA . THR A 1 136 ? 18.996 -10.067 2.833 1.00 91.50 136 THR A CA 1
ATOM 1049 C C . THR A 1 136 ? 18.786 -8.571 3.051 1.00 91.50 136 THR A C 1
ATOM 1051 O O . THR A 1 136 ? 18.081 -7.922 2.276 1.00 91.50 136 THR A O 1
ATOM 1054 N N . TYR A 1 137 ? 19.443 -8.021 4.072 1.00 94.81 137 TYR A N 1
ATOM 1055 C CA . TYR A 1 137 ? 19.454 -6.588 4.357 1.00 94.81 137 TYR A CA 1
ATOM 1056 C C . TYR A 1 137 ? 20.691 -5.926 3.754 1.00 94.81 137 TYR A C 1
ATOM 1058 O O . TYR A 1 137 ? 21.816 -6.393 3.929 1.00 94.81 137 TYR A O 1
ATOM 1066 N N . LEU A 1 138 ? 20.473 -4.825 3.038 1.00 96.19 138 LEU A N 1
ATOM 1067 C CA . LEU A 1 138 ? 21.501 -4.098 2.300 1.00 96.19 138 LEU A CA 1
ATOM 1068 C C . LEU A 1 138 ? 21.663 -2.660 2.825 1.00 96.19 138 LEU A C 1
ATOM 1070 O O . LEU A 1 138 ? 20.739 -2.110 3.439 1.00 96.19 138 LEU A O 1
ATOM 1074 N N . PRO A 1 139 ? 22.815 -2.010 2.573 1.00 96.12 139 PRO A N 1
ATOM 1075 C CA . PRO A 1 139 ? 22.985 -0.580 2.829 1.00 96.12 139 PRO A CA 1
ATOM 1076 C C . PRO A 1 139 ? 21.966 0.263 2.054 1.00 96.12 139 PRO A C 1
ATOM 1078 O O . PRO A 1 139 ? 21.383 -0.213 1.085 1.00 96.12 139 PRO A O 1
ATOM 1081 N N . ALA A 1 140 ? 21.780 1.530 2.425 1.00 96.06 140 ALA A N 1
ATOM 1082 C CA . ALA A 1 140 ? 20.897 2.424 1.673 1.00 96.06 140 ALA A CA 1
ATOM 1083 C C . ALA A 1 140 ? 21.324 2.529 0.196 1.00 96.06 140 ALA A C 1
ATOM 1085 O O . ALA A 1 140 ? 22.510 2.766 -0.067 1.00 96.06 140 ALA A O 1
ATOM 1086 N N . PRO A 1 141 ? 20.404 2.335 -0.771 1.00 94.56 141 PRO A N 1
ATOM 1087 C CA . PRO A 1 141 ? 20.716 2.578 -2.167 1.00 94.56 141 PRO A CA 1
ATOM 1088 C C . PRO A 1 141 ? 20.981 4.075 -2.385 1.00 94.56 141 PRO A C 1
ATOM 1090 O O . PRO A 1 141 ? 20.413 4.912 -1.678 1.00 94.56 141 PRO A O 1
ATOM 1093 N N . PRO A 1 142 ? 21.828 4.442 -3.361 1.00 93.19 142 PRO A N 1
ATOM 1094 C CA . PRO A 1 142 ? 21.992 5.835 -3.744 1.00 93.19 142 PRO A CA 1
ATOM 1095 C C . PRO A 1 142 ? 20.660 6.432 -4.225 1.00 93.19 142 PRO A C 1
ATOM 1097 O O . PRO A 1 142 ? 19.771 5.682 -4.649 1.00 93.19 142 PRO A O 1
ATOM 1100 N N . PRO A 1 143 ? 20.531 7.771 -4.252 1.00 88.06 143 PRO A N 1
ATOM 1101 C CA . PRO A 1 143 ? 19.410 8.424 -4.916 1.00 88.06 143 PRO A CA 1
ATOM 1102 C C . PRO A 1 143 ? 19.236 7.897 -6.350 1.00 88.06 143 PRO A C 1
ATOM 1104 O O . PRO A 1 143 ? 20.234 7.518 -6.984 1.00 88.06 143 PRO A O 1
ATOM 1107 N N . PRO A 1 144 ? 18.002 7.832 -6.879 1.00 79.75 144 PRO A N 1
ATOM 1108 C CA . PRO A 1 144 ? 17.780 7.439 -8.263 1.00 79.75 144 PRO A CA 1
ATOM 1109 C C . PRO A 1 144 ? 18.653 8.274 -9.207 1.00 79.75 144 PRO A C 1
ATOM 1111 O O . PRO A 1 144 ? 18.745 9.493 -9.068 1.00 79.75 144 PRO A O 1
ATOM 1114 N N . SER A 1 145 ? 19.321 7.619 -10.157 1.00 75.56 145 SER A N 1
ATOM 1115 C CA . SER A 1 145 ? 20.037 8.342 -11.209 1.00 75.56 145 SER A CA 1
ATOM 1116 C C . SER A 1 145 ? 19.022 9.068 -12.092 1.00 75.56 145 SER A C 1
ATOM 1118 O O . SER A 1 145 ? 17.924 8.548 -12.310 1.00 75.56 145 SER A O 1
ATOM 1120 N N . GLU A 1 146 ? 19.374 10.248 -12.613 1.00 67.06 146 GLU A N 1
ATOM 1121 C CA . GLU A 1 146 ? 18.558 10.913 -13.630 1.00 67.06 146 GLU A CA 1
ATOM 1122 C C . GLU A 1 146 ? 18.346 9.949 -14.801 1.00 67.06 146 GLU A C 1
ATOM 1124 O O . GLU A 1 146 ? 19.266 9.630 -15.560 1.00 67.06 146 GLU A O 1
ATOM 1129 N N . ALA A 1 147 ? 17.124 9.432 -14.920 1.00 65.38 147 ALA A N 1
ATOM 1130 C CA . ALA A 1 147 ? 16.784 8.537 -16.003 1.00 65.38 147 ALA A CA 1
ATOM 1131 C C . ALA A 1 147 ? 16.877 9.322 -17.313 1.00 65.38 147 ALA A C 1
ATOM 1133 O O . ALA A 1 147 ? 16.180 10.321 -17.507 1.00 65.38 147 ALA A O 1
ATOM 1134 N N . ALA A 1 148 ? 17.718 8.850 -18.236 1.00 65.44 148 ALA A N 1
ATOM 1135 C CA . ALA A 1 148 ? 17.620 9.280 -19.620 1.00 65.44 148 ALA A CA 1
ATOM 1136 C C . ALA A 1 148 ? 16.168 9.089 -20.076 1.00 65.44 148 ALA A C 1
ATOM 1138 O O . ALA A 1 148 ? 15.551 8.061 -19.772 1.00 65.44 148 ALA A O 1
ATOM 1139 N N . LYS A 1 149 ? 15.620 10.081 -20.788 1.00 75.44 149 LYS A N 1
ATOM 1140 C CA . LYS A 1 149 ? 14.281 9.951 -21.368 1.00 75.44 149 LYS A CA 1
ATOM 1141 C C . LYS A 1 149 ? 14.235 8.651 -22.173 1.00 75.44 149 LYS A C 1
ATOM 1143 O O . LYS A 1 149 ? 15.175 8.404 -22.938 1.00 75.44 149 LYS A O 1
ATOM 1148 N N . PRO A 1 150 ? 13.193 7.823 -22.005 1.00 84.94 150 PRO A N 1
ATOM 1149 C CA . PRO A 1 150 ? 13.098 6.605 -22.782 1.00 84.94 150 PRO A CA 1
ATOM 1150 C C . PRO A 1 150 ? 13.117 6.953 -24.273 1.00 84.94 150 PRO A C 1
ATOM 1152 O O . PRO A 1 150 ? 12.518 7.944 -24.698 1.00 84.94 150 PRO A O 1
ATOM 1155 N N . GLY A 1 151 ? 13.827 6.146 -25.067 1.00 87.75 151 GLY A N 1
ATOM 1156 C CA . GLY A 1 151 ? 13.690 6.184 -26.525 1.00 87.75 151 GLY A CA 1
ATOM 1157 C C . GLY A 1 151 ? 12.253 5.841 -26.944 1.00 87.75 151 GLY A C 1
ATOM 1158 O O . GLY A 1 151 ? 11.466 5.450 -26.088 1.00 87.75 151 GLY A O 1
ATOM 1159 N N . PRO A 1 152 ? 11.885 5.953 -28.230 1.00 92.38 152 PRO A N 1
ATOM 1160 C CA . PRO A 1 152 ? 10.522 5.657 -28.670 1.00 92.38 152 PRO A CA 1
ATOM 1161 C C . PRO A 1 152 ? 10.084 4.240 -28.273 1.00 92.38 152 PRO A C 1
ATOM 1163 O O . PRO A 1 152 ? 10.895 3.309 -28.282 1.00 92.38 152 PRO A O 1
ATOM 1166 N N . ALA A 1 153 ? 8.801 4.091 -27.936 1.00 94.56 153 ALA A N 1
ATOM 1167 C CA . ALA A 1 153 ? 8.204 2.795 -27.643 1.00 94.56 153 ALA A CA 1
ATOM 1168 C C . ALA A 1 153 ? 8.353 1.859 -28.859 1.00 94.56 153 ALA A C 1
ATOM 1170 O O . ALA A 1 153 ? 8.069 2.283 -29.983 1.00 94.56 153 ALA A O 1
ATOM 1171 N N . PRO A 1 154 ? 8.789 0.602 -28.666 1.00 96.25 154 PRO A N 1
ATOM 1172 C CA . PRO A 1 154 ? 8.990 -0.327 -29.774 1.00 96.25 154 PRO A CA 1
ATOM 1173 C C . PRO A 1 154 ? 7.670 -0.838 -30.375 1.00 96.25 154 PRO A C 1
ATOM 1175 O O . PRO A 1 154 ? 7.657 -1.238 -31.537 1.00 96.25 154 PRO A O 1
ATOM 1178 N N . ALA A 1 155 ? 6.574 -0.828 -29.607 1.00 95.56 155 ALA A N 1
ATOM 1179 C CA . ALA A 1 155 ? 5.239 -1.233 -30.043 1.00 95.56 155 ALA A CA 1
ATOM 1180 C C . ALA A 1 155 ? 4.137 -0.495 -29.245 1.00 95.56 155 ALA A C 1
ATOM 1182 O O . ALA A 1 155 ? 4.426 0.022 -28.163 1.00 95.56 155 ALA A O 1
ATOM 1183 N N . PRO A 1 156 ? 2.880 -0.451 -29.736 1.00 92.44 156 PRO A N 1
ATOM 1184 C CA . PRO A 1 156 ? 1.769 0.199 -29.029 1.00 92.44 156 PRO A CA 1
ATOM 1185 C C . PRO A 1 156 ? 1.442 -0.409 -27.657 1.00 92.44 156 PRO A C 1
ATOM 1187 O O . PRO A 1 156 ? 0.951 0.292 -26.786 1.00 92.44 156 PRO A O 1
ATOM 1190 N N . ASP A 1 157 ? 1.728 -1.695 -27.455 1.00 93.62 157 ASP A N 1
ATOM 1191 C CA . ASP A 1 157 ? 1.524 -2.440 -26.206 1.00 93.62 157 ASP A CA 1
ATOM 1192 C C . ASP A 1 157 ? 2.780 -2.444 -25.316 1.00 93.62 157 ASP A C 1
ATOM 1194 O O . ASP A 1 157 ? 3.041 -3.397 -24.579 1.00 93.62 157 ASP A O 1
ATOM 1198 N N . SER A 1 158 ? 3.599 -1.394 -25.412 1.00 94.81 158 SER A N 1
ATOM 1199 C CA . SER A 1 158 ? 4.814 -1.239 -24.613 1.00 94.81 158 SER A CA 1
ATOM 1200 C C . SER A 1 15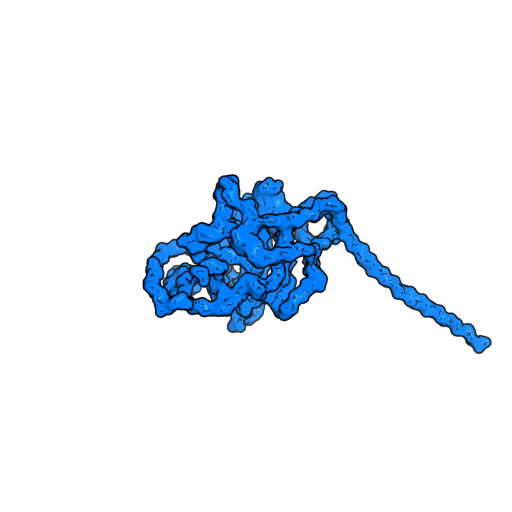8 ? 4.616 -0.242 -23.478 1.00 94.81 158 SER A C 1
ATOM 1202 O O . SER A 1 158 ? 4.074 0.838 -23.684 1.00 94.81 158 SER A O 1
ATOM 1204 N N . PHE A 1 159 ? 5.161 -0.558 -22.308 1.00 93.94 159 PHE A N 1
ATOM 1205 C CA . PHE A 1 159 ? 5.230 0.351 -21.163 1.00 93.94 159 PHE A CA 1
ATOM 1206 C C . PHE A 1 159 ? 6.687 0.494 -20.709 1.00 93.94 159 PHE A C 1
ATOM 1208 O O . PHE A 1 159 ? 7.484 -0.441 -20.832 1.00 93.94 159 PHE A O 1
ATOM 1215 N N . PHE A 1 160 ? 7.078 1.672 -20.225 1.00 93.06 160 PHE A N 1
ATOM 1216 C CA . PHE A 1 160 ? 8.463 1.911 -19.820 1.00 93.06 160 PHE A CA 1
ATOM 1217 C C . PHE A 1 160 ? 8.671 1.599 -18.337 1.00 93.06 160 PHE A C 1
ATOM 1219 O O . PHE A 1 160 ? 8.032 2.194 -17.472 1.00 93.06 160 PHE A O 1
ATOM 1226 N N . VAL A 1 161 ? 9.617 0.709 -18.040 1.00 93.25 161 VAL A N 1
ATOM 1227 C CA . VAL A 1 161 ? 10.065 0.395 -16.681 1.00 93.25 161 VAL A CA 1
ATOM 1228 C C . VAL A 1 161 ? 11.306 1.235 -16.363 1.00 93.25 161 VAL A C 1
ATOM 1230 O O . VAL A 1 161 ? 12.315 1.100 -17.064 1.00 93.25 161 VAL A O 1
ATOM 1233 N N . PRO A 1 162 ? 11.289 2.071 -15.306 1.00 91.12 162 PRO A N 1
ATOM 1234 C CA . PRO A 1 162 ? 12.451 2.859 -14.916 1.00 91.12 162 PRO A CA 1
ATOM 1235 C C . PRO A 1 162 ? 13.670 2.008 -14.554 1.00 91.12 162 PRO A C 1
ATOM 1237 O O . PRO A 1 162 ? 13.569 0.846 -14.149 1.00 91.12 162 PRO A O 1
ATOM 1240 N N . GLY A 1 163 ? 14.846 2.624 -14.676 1.00 91.56 163 GLY A N 1
ATOM 1241 C CA . GLY A 1 163 ? 16.081 2.037 -14.171 1.00 91.56 163 GLY A CA 1
ATOM 1242 C C . GLY A 1 163 ? 16.064 1.910 -12.650 1.00 91.56 163 GLY A C 1
ATOM 1243 O O . GLY A 1 163 ? 15.337 2.623 -11.960 1.00 91.56 163 GLY A O 1
ATOM 1244 N N . HIS A 1 164 ? 16.866 0.989 -12.130 1.00 93.12 164 HIS A N 1
ATOM 1245 C CA . HIS A 1 164 ? 16.972 0.741 -10.696 1.00 93.12 164 HIS A CA 1
ATOM 1246 C C . HIS A 1 164 ? 18.401 0.379 -10.309 1.00 93.12 164 HIS A C 1
ATOM 1248 O O . HIS A 1 164 ? 19.195 -0.115 -11.115 1.00 93.12 164 HIS A O 1
ATOM 1254 N N . TRP A 1 165 ? 18.723 0.606 -9.041 1.00 94.19 165 TRP A N 1
ATOM 1255 C CA . TRP A 1 165 ? 19.963 0.130 -8.450 1.00 94.19 165 TRP A CA 1
ATOM 1256 C C . TRP A 1 165 ? 19.915 -1.389 -8.260 1.00 94.19 165 TRP A C 1
ATOM 1258 O O . TRP A 1 165 ? 18.899 -1.941 -7.851 1.00 94.19 165 TRP A O 1
ATOM 1268 N N . VAL A 1 166 ? 21.022 -2.064 -8.552 1.00 94.12 166 VAL A N 1
ATOM 1269 C CA . VAL A 1 166 ? 21.221 -3.492 -8.284 1.00 94.12 166 VAL A CA 1
ATOM 1270 C C . VAL A 1 166 ? 22.460 -3.649 -7.416 1.00 94.12 166 VAL A C 1
ATOM 1272 O O . VAL A 1 166 ? 23.503 -3.047 -7.695 1.00 94.12 166 VAL A O 1
ATOM 1275 N N . TRP A 1 167 ? 22.351 -4.465 -6.369 1.00 94.44 167 TRP A N 1
ATOM 1276 C CA . TRP A 1 167 ? 23.485 -4.830 -5.528 1.00 94.44 167 TRP A CA 1
ATOM 1277 C C . TRP A 1 167 ? 24.341 -5.893 -6.226 1.00 94.44 167 TRP A C 1
ATOM 1279 O O . TRP A 1 167 ? 23.883 -7.008 -6.466 1.00 94.44 167 TRP A O 1
ATOM 1289 N N . ALA A 1 168 ? 25.581 -5.546 -6.572 1.00 92.19 168 ALA A N 1
ATOM 1290 C CA . ALA A 1 168 ? 26.506 -6.414 -7.294 1.00 92.19 168 ALA A CA 1
ATOM 1291 C C . ALA A 1 168 ? 27.778 -6.639 -6.465 1.00 92.19 168 ALA A C 1
ATOM 1293 O O . ALA A 1 168 ? 28.674 -5.789 -6.419 1.00 92.19 168 ALA A O 1
ATOM 1294 N N . GLY A 1 169 ? 27.852 -7.791 -5.794 1.00 87.69 169 GLY A N 1
ATOM 1295 C CA . GLY A 1 169 ? 28.960 -8.154 -4.910 1.00 87.69 169 GLY A CA 1
ATOM 1296 C C . GLY A 1 169 ? 28.993 -7.284 -3.654 1.00 87.69 169 GLY A C 1
ATOM 1297 O O . GLY A 1 169 ? 28.415 -7.649 -2.637 1.00 87.69 169 GLY A O 1
ATOM 1298 N N . ASN A 1 170 ? 29.651 -6.126 -3.738 1.00 92.19 170 ASN A N 1
ATOM 1299 C CA . ASN A 1 170 ? 29.842 -5.201 -2.615 1.00 92.19 170 ASN A CA 1
ATOM 1300 C C . ASN A 1 170 ? 29.558 -3.728 -2.973 1.00 92.19 170 ASN A C 1
ATOM 1302 O O . ASN A 1 170 ? 30.055 -2.814 -2.316 1.00 92.19 170 ASN A O 1
ATOM 1306 N N . ARG A 1 171 ? 28.837 -3.463 -4.070 1.00 95.25 171 ARG A N 1
ATOM 1307 C CA . ARG A 1 171 ? 28.477 -2.093 -4.467 1.00 95.25 171 ARG A CA 1
ATOM 1308 C C . ARG A 1 171 ? 27.171 -2.033 -5.248 1.00 95.25 171 ARG A C 1
ATOM 1310 O O . ARG A 1 171 ? 26.776 -3.000 -5.897 1.00 95.25 171 ARG A O 1
ATOM 1317 N N . TYR A 1 172 ? 26.567 -0.850 -5.263 1.00 95.62 172 TYR A N 1
ATOM 1318 C CA . TYR A 1 172 ? 25.438 -0.541 -6.129 1.00 95.62 172 TYR A CA 1
ATOM 1319 C C . TYR A 1 172 ? 25.883 -0.269 -7.568 1.00 95.62 172 TYR A C 1
ATOM 1321 O O . TYR A 1 172 ? 26.862 0.434 -7.818 1.00 95.62 172 TYR A O 1
ATOM 1329 N N . THR A 1 173 ? 25.146 -0.830 -8.523 1.00 94.88 173 THR A N 1
ATOM 1330 C CA . THR A 1 173 ? 25.312 -0.579 -9.960 1.00 94.88 173 THR A CA 1
ATOM 1331 C C . THR A 1 173 ? 23.971 -0.202 -10.573 1.00 94.88 173 THR A C 1
ATOM 1333 O O . THR A 1 173 ? 22.944 -0.774 -10.208 1.00 94.88 173 THR A O 1
ATOM 1336 N N . TRP A 1 174 ? 23.959 0.799 -11.454 1.00 93.31 174 TRP A N 1
ATOM 1337 C CA . TRP A 1 174 ? 22.726 1.249 -12.093 1.00 93.31 174 TRP A CA 1
ATOM 1338 C C . TRP A 1 174 ? 22.367 0.309 -13.236 1.00 93.31 174 TRP A C 1
ATOM 1340 O O . TRP A 1 174 ? 23.157 0.120 -14.164 1.00 93.31 174 TRP A O 1
ATOM 1350 N N . ARG A 1 175 ? 21.163 -0.255 -13.189 1.00 92.31 175 ARG A N 1
ATOM 1351 C CA . ARG A 1 175 ? 20.568 -0.963 -14.315 1.00 92.31 175 ARG A CA 1
ATOM 1352 C C . ARG A 1 175 ? 19.630 -0.010 -15.039 1.00 92.31 175 ARG A C 1
ATOM 1354 O O . ARG A 1 175 ? 18.686 0.503 -14.444 1.00 92.31 175 ARG A O 1
ATOM 1361 N N . ALA A 1 176 ? 19.894 0.217 -16.323 1.00 91.69 176 ALA A N 1
ATOM 1362 C CA . ALA A 1 176 ? 19.065 1.079 -17.156 1.00 91.69 176 ALA A CA 1
ATOM 1363 C C . ALA A 1 176 ? 17.617 0.569 -17.243 1.00 91.69 176 ALA A C 1
ATOM 1365 O O . ALA A 1 176 ? 17.362 -0.638 -17.174 1.00 91.69 176 ALA A O 1
ATOM 1366 N N . GLY A 1 177 ? 16.686 1.511 -17.405 1.00 91.88 177 GLY A N 1
ATOM 1367 C CA . GLY A 1 177 ? 15.287 1.205 -17.680 1.00 91.88 177 GLY A CA 1
ATOM 1368 C C . GLY A 1 177 ? 15.109 0.543 -19.043 1.00 91.88 177 GLY A C 1
ATOM 1369 O O . GLY A 1 177 ? 16.007 0.570 -19.888 1.00 91.88 177 GLY A O 1
ATOM 1370 N N . TYR A 1 178 ? 13.951 -0.065 -19.254 1.00 93.56 178 TYR A N 1
ATOM 1371 C CA . TYR A 1 178 ? 13.659 -0.821 -20.465 1.00 93.56 178 TYR A CA 1
ATOM 1372 C C . TYR A 1 178 ? 12.174 -0.764 -20.808 1.00 93.56 178 TYR A C 1
ATOM 1374 O O . TYR A 1 178 ? 11.326 -0.512 -19.954 1.00 93.56 178 TYR A O 1
ATOM 1382 N N . TRP A 1 179 ? 11.865 -1.013 -22.076 1.00 95.12 179 TRP A N 1
ATOM 1383 C CA . TRP A 1 179 ? 10.496 -1.206 -22.535 1.00 95.12 179 TRP A CA 1
ATOM 1384 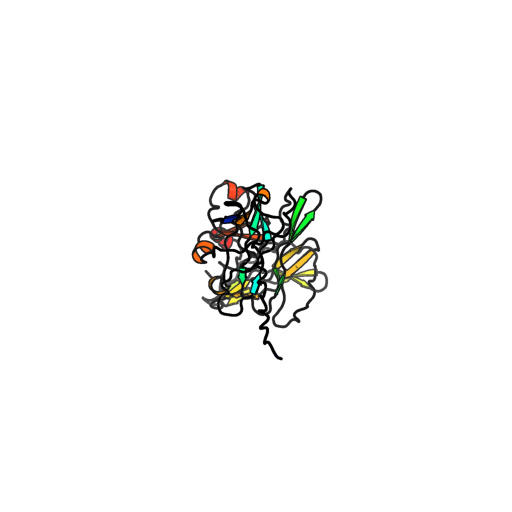C C . TRP A 1 179 ? 10.049 -2.633 -22.217 1.00 95.12 179 TRP A C 1
ATOM 1386 O O . TRP A 1 179 ? 10.673 -3.597 -22.662 1.00 95.12 179 TRP A O 1
ATOM 1396 N N . GLY A 1 180 ? 8.996 -2.757 -21.415 1.00 94.62 180 GLY A N 1
ATOM 1397 C CA . GLY A 1 180 ? 8.280 -4.002 -21.171 1.00 94.62 180 GLY A CA 1
ATOM 1398 C C . GLY A 1 180 ? 7.084 -4.132 -22.108 1.00 94.62 180 GLY A C 1
ATOM 1399 O O . GLY A 1 180 ? 6.595 -3.139 -22.644 1.00 94.62 180 GLY A O 1
ATOM 1400 N N . LYS A 1 181 ? 6.604 -5.362 -22.294 1.00 95.62 181 LYS A N 1
ATOM 1401 C CA . LYS A 1 181 ? 5.368 -5.648 -23.027 1.00 95.62 181 LYS A CA 1
ATOM 1402 C C . LYS A 1 181 ? 4.215 -5.782 -22.043 1.00 95.62 181 LYS A C 1
ATOM 1404 O O . LYS A 1 181 ? 4.332 -6.568 -21.100 1.00 95.62 181 LYS A O 1
ATOM 1409 N N . VAL A 1 182 ? 3.131 -5.047 -22.269 1.00 95.06 182 VAL A N 1
ATOM 1410 C CA . VAL A 1 182 ? 1.908 -5.141 -21.467 1.00 95.06 182 VAL A CA 1
ATOM 1411 C C . VAL A 1 182 ? 1.416 -6.588 -21.479 1.00 95.06 182 VAL A C 1
ATOM 1413 O O . VAL A 1 182 ? 1.333 -7.231 -22.529 1.00 95.06 182 VAL A O 1
ATOM 1416 N N . GLN A 1 183 ? 1.110 -7.107 -20.293 1.00 94.25 183 GLN A N 1
ATOM 1417 C CA . GLN A 1 183 ? 0.478 -8.407 -20.131 1.00 94.25 183 GLN A CA 1
ATOM 1418 C C . GLN A 1 183 ? -0.965 -8.182 -19.695 1.00 94.25 183 GLN A C 1
ATOM 1420 O O . GLN A 1 183 ? -1.179 -7.561 -18.653 1.00 94.25 183 GLN A O 1
ATOM 1425 N N . PRO A 1 184 ? -1.955 -8.666 -20.466 1.00 92.25 184 PRO A N 1
ATOM 1426 C CA . PRO A 1 184 ? -3.347 -8.577 -20.060 1.00 92.25 184 PRO A CA 1
ATOM 1427 C C . PRO A 1 184 ? -3.543 -9.122 -18.646 1.00 92.25 184 PRO A C 1
ATOM 1429 O O . PRO A 1 184 ? -2.921 -10.117 -18.259 1.00 92.25 184 PRO A O 1
ATOM 1432 N N . ASP A 1 185 ? -4.405 -8.453 -17.886 1.00 92.31 185 ASP A N 1
ATOM 1433 C CA . ASP A 1 185 ? -4.777 -8.816 -16.518 1.00 92.31 185 ASP A CA 1
ATOM 1434 C C . ASP A 1 185 ? -3.642 -8.813 -15.482 1.00 92.31 185 ASP A C 1
ATOM 1436 O O . ASP A 1 185 ? -3.828 -9.299 -14.362 1.00 92.31 185 ASP A O 1
ATOM 1440 N N . HIS A 1 186 ? -2.479 -8.261 -15.827 1.00 94.50 186 HIS A N 1
ATOM 1441 C CA . HIS A 1 186 ? -1.337 -8.155 -14.934 1.00 94.50 186 HIS A CA 1
ATOM 1442 C C . HIS A 1 186 ? -0.806 -6.730 -14.900 1.00 94.50 186 HIS A C 1
ATOM 1444 O O . HIS A 1 186 ? -0.879 -5.980 -15.870 1.00 94.50 186 HIS A O 1
ATOM 1450 N N . VAL A 1 187 ? -0.211 -6.378 -13.770 1.00 95.06 187 VAL A N 1
ATOM 1451 C CA . VAL A 1 187 ? 0.522 -5.133 -13.598 1.00 95.06 187 VAL A CA 1
ATOM 1452 C C . VAL A 1 187 ? 1.956 -5.433 -13.209 1.00 95.06 187 VAL A C 1
ATOM 1454 O O . VAL A 1 187 ? 2.239 -6.294 -12.374 1.00 95.06 187 VAL A O 1
ATOM 1457 N N . TRP A 1 188 ? 2.887 -4.719 -13.827 1.00 96.50 188 TRP A N 1
ATOM 1458 C CA . TRP A 1 188 ? 4.296 -4.859 -13.501 1.00 96.50 188 TRP A CA 1
ATOM 1459 C C . TRP A 1 188 ? 4.652 -4.031 -12.266 1.00 96.50 188 TRP A C 1
ATOM 1461 O O . TRP A 1 188 ? 4.612 -2.796 -12.294 1.00 96.50 188 TRP A O 1
ATOM 1471 N N . VAL A 1 189 ? 5.052 -4.715 -11.194 1.00 95.69 189 VAL A N 1
ATOM 1472 C CA . VAL A 1 189 ? 5.681 -4.096 -10.026 1.00 95.69 189 VAL A CA 1
ATOM 1473 C C . VAL A 1 189 ? 7.188 -4.046 -10.291 1.00 95.69 189 VAL A C 1
ATOM 1475 O O . VAL A 1 189 ? 7.824 -5.098 -10.414 1.00 95.69 189 VAL A O 1
ATOM 1478 N N . PRO A 1 190 ? 7.797 -2.852 -10.404 1.00 94.12 190 PRO A N 1
ATOM 1479 C CA . PRO A 1 190 ? 9.199 -2.731 -10.760 1.00 94.12 190 PRO A CA 1
ATOM 1480 C C . PRO A 1 190 ? 10.081 -3.243 -9.623 1.00 94.12 190 PRO A C 1
ATOM 1482 O O . PRO A 1 190 ? 9.679 -3.272 -8.457 1.00 94.12 190 PRO A O 1
ATOM 1485 N N . ALA A 1 191 ? 11.313 -3.622 -9.963 1.00 93.69 191 ALA A N 1
ATOM 1486 C CA . ALA A 1 191 ? 12.313 -3.911 -8.948 1.00 93.69 191 ALA A CA 1
ATOM 1487 C C . ALA A 1 191 ? 12.529 -2.659 -8.092 1.00 93.69 191 ALA A C 1
ATOM 1489 O O . ALA A 1 191 ? 12.735 -1.567 -8.623 1.00 93.69 191 ALA A O 1
ATOM 1490 N N . HIS A 1 192 ? 12.459 -2.818 -6.779 1.00 93.69 192 HIS A N 1
ATOM 1491 C CA . HIS A 1 192 ? 12.554 -1.708 -5.843 1.00 93.69 192 HIS A CA 1
ATOM 1492 C C . HIS A 1 192 ? 13.180 -2.173 -4.536 1.00 93.69 192 HIS A C 1
ATOM 1494 O O . HIS A 1 192 ? 13.312 -3.365 -4.270 1.00 93.69 192 HIS A O 1
ATOM 1500 N N . TYR A 1 193 ? 13.575 -1.212 -3.716 1.00 94.81 193 TYR A N 1
ATOM 1501 C CA . TYR A 1 193 ? 13.995 -1.481 -2.352 1.00 94.81 193 TYR A CA 1
ATOM 1502 C C . TYR A 1 193 ? 12.844 -1.166 -1.403 1.00 94.81 193 TYR A C 1
ATOM 1504 O O . TYR A 1 193 ? 12.028 -0.285 -1.672 1.00 94.81 193 TYR A O 1
ATOM 1512 N N . ARG A 1 194 ? 12.794 -1.875 -0.280 1.00 95.19 194 ARG A N 1
ATOM 1513 C CA . ARG A 1 194 ? 11.933 -1.569 0.861 1.00 95.19 194 ARG A CA 1
ATOM 1514 C C . ARG A 1 194 ? 12.817 -1.210 2.037 1.00 95.19 194 ARG A C 1
ATOM 1516 O O . ARG A 1 194 ? 13.792 -1.904 2.320 1.00 95.19 194 ARG A O 1
ATOM 1523 N N . TRP A 1 195 ? 12.504 -0.097 2.680 1.00 96.06 195 TRP A N 1
ATOM 1524 C CA . TRP A 1 195 ? 13.206 0.315 3.882 1.00 96.06 195 TRP A CA 1
ATOM 1525 C C . TRP A 1 195 ? 12.748 -0.522 5.082 1.00 96.06 195 TRP A C 1
ATOM 1527 O O . TRP A 1 195 ? 11.572 -0.862 5.196 1.00 96.06 195 TRP A O 1
ATOM 1537 N N . SER A 1 196 ? 13.681 -0.827 5.979 1.00 95.38 196 SER A N 1
ATOM 1538 C CA . SER A 1 196 ? 13.424 -1.433 7.284 1.00 95.38 196 SER A CA 1
ATOM 1539 C C . SER A 1 196 ? 14.455 -0.934 8.310 1.00 95.38 196 SER A C 1
ATOM 1541 O O . SER A 1 196 ? 15.513 -0.428 7.918 1.00 95.38 196 SER A O 1
ATOM 1543 N N . PRO A 1 197 ? 14.230 -1.148 9.618 1.00 95.00 197 PRO A N 1
ATOM 1544 C CA . PRO A 1 197 ? 15.214 -0.822 10.655 1.00 95.00 197 PRO A CA 1
ATOM 1545 C C . PRO A 1 197 ? 16.548 -1.562 10.493 1.00 95.00 197 PRO A C 1
ATOM 1547 O O . PRO A 1 197 ? 17.592 -1.044 10.877 1.00 95.00 197 PRO A O 1
ATOM 1550 N N . GLY A 1 198 ? 16.521 -2.772 9.921 1.00 93.69 198 GLY A N 1
ATOM 1551 C CA . GLY A 1 198 ? 17.710 -3.602 9.701 1.00 93.69 198 GLY A CA 1
ATOM 1552 C C . GLY A 1 198 ? 18.506 -3.249 8.441 1.00 93.69 198 GLY A C 1
ATOM 1553 O O . GLY A 1 198 ? 19.587 -3.792 8.233 1.00 93.69 198 GLY A O 1
ATOM 1554 N N . GLY A 1 199 ? 17.989 -2.359 7.590 1.00 95.81 199 GLY A N 1
ATOM 1555 C CA . GLY A 1 199 ? 18.568 -2.023 6.292 1.00 95.81 199 GLY A CA 1
ATOM 1556 C C . GLY A 1 199 ? 17.524 -2.049 5.180 1.00 95.81 199 GLY A C 1
ATOM 1557 O O . GLY A 1 199 ? 16.326 -1.917 5.419 1.00 95.81 199 GLY A O 1
ATOM 1558 N N . HIS A 1 200 ? 17.976 -2.214 3.943 1.00 96.38 200 HIS A N 1
ATOM 1559 C CA . HIS A 1 200 ? 17.128 -2.145 2.758 1.00 96.38 200 HIS A CA 1
ATOM 1560 C C . HIS A 1 200 ? 16.966 -3.532 2.155 1.00 96.38 200 HIS A C 1
ATOM 1562 O O . HIS A 1 200 ? 17.952 -4.221 1.901 1.00 96.38 200 HIS A O 1
ATOM 1568 N N . VAL A 1 201 ? 15.728 -3.936 1.904 1.00 95.19 201 VAL A N 1
ATOM 1569 C CA . VAL A 1 201 ? 15.414 -5.225 1.292 1.00 95.19 201 VAL A CA 1
ATOM 1570 C C . VAL A 1 201 ? 15.193 -5.016 -0.196 1.00 95.19 201 VAL A C 1
ATOM 1572 O O . VAL A 1 201 ? 14.347 -4.214 -0.588 1.00 95.19 201 VAL A O 1
ATOM 1575 N N . PHE A 1 202 ? 15.948 -5.724 -1.033 1.00 94.56 202 PHE A N 1
ATOM 1576 C CA . PHE A 1 202 ? 15.710 -5.714 -2.474 1.00 94.56 202 PHE A CA 1
ATOM 1577 C C . PHE A 1 202 ? 14.522 -6.614 -2.820 1.00 94.56 202 PHE A C 1
ATOM 1579 O O . PHE A 1 202 ? 14.538 -7.810 -2.531 1.00 94.56 202 PHE A O 1
ATOM 1586 N N . VAL A 1 203 ? 13.517 -6.043 -3.477 1.00 93.75 203 VAL A N 1
ATOM 1587 C CA . VAL A 1 203 ? 12.371 -6.755 -4.041 1.00 93.75 203 VAL A CA 1
ATOM 1588 C C . VAL A 1 203 ? 12.572 -6.831 -5.557 1.00 93.75 203 VAL A C 1
ATOM 1590 O O . VAL A 1 203 ? 12.469 -5.802 -6.235 1.00 93.75 203 VAL A O 1
ATOM 1593 N N . PRO A 1 204 ? 12.869 -8.020 -6.121 1.00 92.38 204 PRO A N 1
ATOM 1594 C CA . PRO A 1 204 ? 12.960 -8.195 -7.567 1.00 92.38 204 PRO A CA 1
ATOM 1595 C C . PRO A 1 204 ? 11.632 -7.839 -8.231 1.00 92.38 204 PRO A C 1
ATOM 1597 O O . PRO A 1 204 ? 10.585 -8.165 -7.679 1.00 92.38 204 PRO A O 1
ATOM 1600 N N . GLY A 1 205 ? 11.671 -7.217 -9.412 1.00 93.69 205 GLY A N 1
ATOM 1601 C CA . GLY A 1 205 ? 10.459 -6.880 -10.164 1.00 93.69 205 GLY A CA 1
ATOM 1602 C C . GLY A 1 205 ? 9.657 -8.125 -10.538 1.00 93.69 205 GLY A C 1
ATOM 1603 O O . GLY A 1 205 ? 10.235 -9.186 -10.783 1.00 93.69 205 GLY A O 1
ATOM 1604 N N . TYR A 1 206 ? 8.333 -8.009 -10.540 1.00 95.31 206 TYR A N 1
ATOM 1605 C CA . TYR A 1 206 ? 7.431 -9.130 -10.779 1.00 95.31 206 TYR A CA 1
ATOM 1606 C C . TYR A 1 206 ? 6.111 -8.678 -11.393 1.00 95.31 206 TYR A C 1
ATOM 1608 O O . TYR A 1 206 ? 5.677 -7.538 -11.223 1.00 95.31 206 TYR A O 1
ATOM 1616 N N . TRP A 1 207 ? 5.462 -9.612 -12.082 1.00 95.94 207 TRP A N 1
ATOM 1617 C CA . TRP A 1 207 ? 4.071 -9.465 -12.473 1.00 95.94 207 TRP A CA 1
ATOM 1618 C C . TRP A 1 207 ? 3.182 -9.751 -11.275 1.00 95.94 207 TRP A C 1
ATOM 1620 O O . TRP A 1 207 ? 3.267 -10.813 -10.662 1.00 95.94 207 TRP A O 1
ATOM 1630 N N . ASP A 1 208 ? 2.337 -8.788 -10.950 1.00 95.88 208 ASP A N 1
ATOM 1631 C CA . ASP A 1 208 ? 1.208 -8.977 -10.060 1.00 95.88 208 ASP A CA 1
ATOM 1632 C C . ASP A 1 208 ? -0.077 -9.010 -10.890 1.00 95.88 208 ASP A C 1
ATOM 1634 O O . ASP A 1 208 ? -0.109 -8.553 -12.030 1.00 95.88 208 ASP A O 1
ATOM 1638 N N . LEU A 1 209 ? -1.150 -9.534 -10.321 1.00 94.50 209 LEU A N 1
ATOM 1639 C CA . LEU A 1 209 ? -2.473 -9.495 -10.920 1.00 94.50 209 LEU A CA 1
ATOM 1640 C C . LEU A 1 209 ? -2.974 -8.045 -10.976 1.00 94.50 209 LEU A C 1
ATOM 1642 O O . LEU A 1 209 ? -2.700 -7.247 -10.068 1.00 94.50 209 LEU A O 1
ATOM 1646 N N . ALA A 1 210 ? -3.734 -7.707 -12.016 1.00 92.75 210 ALA A N 1
ATOM 1647 C CA . ALA A 1 210 ? -4.542 -6.490 -12.042 1.00 92.75 210 ALA A CA 1
ATOM 1648 C C . ALA A 1 210 ? -5.481 -6.456 -10.825 1.00 92.75 210 ALA A C 1
ATOM 1650 O O . ALA A 1 210 ? -5.887 -7.511 -10.331 1.00 92.75 210 ALA A O 1
ATOM 1651 N N . LEU A 1 211 ? -5.810 -5.258 -10.329 1.00 91.00 211 LEU A N 1
ATOM 1652 C CA . LEU A 1 211 ? -6.557 -5.072 -9.075 1.00 91.00 211 LEU A CA 1
ATOM 1653 C C . LEU A 1 211 ? -7.855 -5.890 -9.034 1.00 91.00 211 LEU A C 1
ATOM 1655 O O . LEU A 1 211 ? -8.070 -6.610 -8.057 1.00 91.00 211 LEU A O 1
ATOM 1659 N N . ALA A 1 212 ? -8.616 -5.891 -10.131 1.00 89.75 212 ALA A N 1
ATOM 1660 C CA . ALA A 1 212 ? -9.832 -6.684 -10.338 1.00 89.75 212 ALA A CA 1
ATOM 1661 C C . ALA A 1 212 ? -9.696 -8.182 -10.031 1.00 89.75 212 ALA A C 1
ATOM 1663 O O . ALA A 1 212 ? -10.678 -8.868 -9.755 1.00 89.75 212 ALA A O 1
ATOM 1664 N N . ARG A 1 213 ? -8.474 -8.718 -10.097 1.00 92.00 213 ARG A N 1
ATOM 1665 C CA . ARG A 1 213 ? -8.170 -10.143 -9.931 1.00 92.00 213 ARG A CA 1
ATOM 1666 C C . ARG A 1 213 ? -7.430 -10.456 -8.634 1.00 92.00 213 ARG A C 1
ATOM 1668 O O . ARG A 1 213 ? -7.079 -11.610 -8.399 1.00 92.00 213 ARG A O 1
ATOM 1675 N N . ARG A 1 214 ? -7.165 -9.457 -7.786 1.00 92.75 214 ARG A N 1
ATOM 1676 C CA . ARG A 1 214 ? -6.375 -9.643 -6.559 1.00 92.75 214 ARG A CA 1
ATOM 1677 C C . ARG A 1 214 ? -7.142 -10.328 -5.439 1.00 92.75 214 ARG A C 1
ATOM 1679 O O . ARG A 1 214 ? -6.495 -10.943 -4.595 1.00 92.75 214 ARG A O 1
ATOM 1686 N N . GLY A 1 215 ? -8.470 -10.242 -5.438 1.00 93.19 215 GLY A N 1
ATOM 1687 C CA . GLY A 1 215 ? -9.348 -10.744 -4.382 1.00 93.19 215 GLY A CA 1
ATOM 1688 C C . GLY A 1 215 ? -10.219 -9.625 -3.811 1.00 93.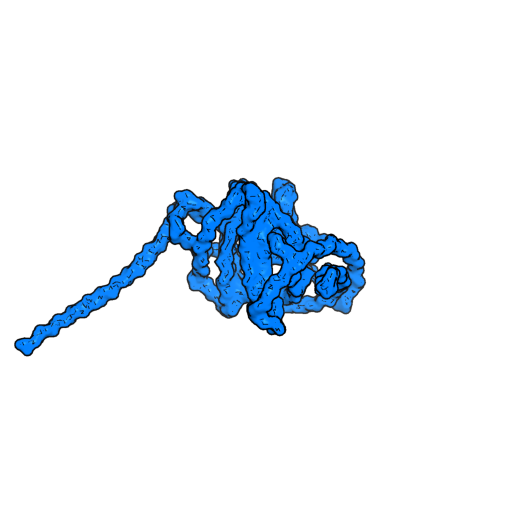19 215 GLY A C 1
ATOM 1689 O O . GLY A 1 215 ? -10.670 -8.762 -4.558 1.00 93.19 215 GLY A O 1
ATOM 1690 N N . ILE A 1 216 ? -10.460 -9.634 -2.499 1.00 93.94 216 ILE A N 1
ATOM 1691 C CA . ILE A 1 216 ? -11.379 -8.702 -1.830 1.00 93.94 216 ILE A CA 1
ATOM 1692 C C . ILE A 1 216 ? -10.601 -7.798 -0.875 1.00 93.94 216 ILE A C 1
ATOM 1694 O O . ILE A 1 216 ? -9.984 -8.267 0.087 1.00 93.94 216 ILE A O 1
ATOM 1698 N N . LEU A 1 217 ? -10.669 -6.492 -1.126 1.00 94.06 217 LEU A N 1
ATOM 1699 C CA . LEU A 1 217 ? -10.191 -5.445 -0.227 1.00 94.06 217 LEU A CA 1
ATOM 1700 C C . LEU A 1 217 ? -11.325 -5.016 0.712 1.00 94.06 217 LEU A C 1
ATOM 1702 O O . LEU A 1 217 ? -12.448 -4.810 0.257 1.00 94.06 217 LEU A O 1
ATOM 1706 N N . HIS A 1 218 ? -11.037 -4.842 2.002 1.00 95.38 218 HIS A N 1
ATOM 1707 C CA . HIS A 1 218 ? -12.014 -4.358 2.980 1.00 95.38 218 HIS A CA 1
ATOM 1708 C C . HIS A 1 218 ? -11.725 -2.924 3.419 1.00 95.38 218 HIS A C 1
ATOM 1710 O O . HIS A 1 218 ? -10.581 -2.472 3.424 1.00 95.38 218 HIS A O 1
ATOM 1716 N N . ALA A 1 219 ? -12.786 -2.213 3.796 1.00 95.62 219 ALA A N 1
ATOM 1717 C CA . ALA A 1 219 ? -12.694 -0.862 4.325 1.00 95.62 219 ALA A CA 1
ATOM 1718 C C . ALA A 1 219 ? -11.963 -0.857 5.681 1.00 95.62 219 ALA A C 1
ATOM 1720 O O . ALA A 1 219 ? -12.240 -1.730 6.510 1.00 95.62 219 ALA A O 1
ATOM 1721 N N . PRO A 1 220 ? -11.078 0.121 5.944 1.00 96.88 220 PRO A N 1
ATOM 1722 C CA . PRO A 1 220 ? -10.486 0.311 7.255 1.00 96.88 220 PRO A CA 1
ATOM 1723 C C . PRO A 1 220 ? -11.553 0.723 8.271 1.00 96.88 220 PRO A C 1
ATOM 1725 O O . PRO A 1 220 ? -12.620 1.242 7.920 1.00 96.88 220 PRO A O 1
ATOM 1728 N N . VAL A 1 221 ? -11.250 0.511 9.546 1.00 97.19 221 VAL A N 1
ATOM 1729 C CA . VAL A 1 221 ? -12.151 0.833 10.651 1.00 97.19 221 VAL A CA 1
ATOM 1730 C C . VAL A 1 221 ? -11.435 1.650 11.722 1.00 97.19 221 VAL A C 1
ATOM 1732 O O . VAL A 1 221 ? -10.269 1.417 12.028 1.00 97.19 221 VAL A O 1
ATOM 1735 N N . ALA A 1 222 ? -12.130 2.613 12.319 1.00 95.88 222 ALA A N 1
ATOM 1736 C CA . ALA A 1 222 ? -11.712 3.179 13.595 1.00 95.88 222 ALA A CA 1
ATOM 1737 C C . ALA A 1 222 ? -12.285 2.305 14.712 1.00 95.88 222 ALA A C 1
ATOM 1739 O O . ALA A 1 222 ? -13.469 1.966 14.683 1.00 95.88 222 ALA A O 1
ATOM 1740 N N . ILE A 1 223 ? -11.442 1.930 15.669 1.00 93.31 223 ILE A N 1
ATOM 1741 C CA . ILE A 1 223 ? -11.834 1.111 16.815 1.00 93.31 223 ILE A CA 1
ATOM 1742 C C . ILE A 1 223 ? -11.554 1.927 18.061 1.00 93.31 223 ILE A C 1
ATOM 1744 O O . ILE A 1 223 ? -10.429 2.387 18.232 1.00 93.31 223 ILE A O 1
ATOM 1748 N N . ASP A 1 224 ? -12.560 2.099 18.911 1.00 89.38 224 ASP A N 1
ATOM 1749 C CA . ASP A 1 224 ? -12.389 2.708 20.225 1.00 89.38 224 ASP A CA 1
ATOM 1750 C C . ASP A 1 224 ? -11.978 1.621 21.235 1.00 89.38 224 ASP A C 1
ATOM 1752 O O . ASP A 1 224 ? -12.813 0.781 21.595 1.00 89.38 224 ASP A O 1
ATOM 1756 N N . PRO A 1 225 ? -10.718 1.619 21.721 1.00 81.94 225 PRO A N 1
ATOM 1757 C CA . PRO A 1 225 ? -10.242 0.624 22.676 1.00 81.94 225 PRO A CA 1
ATOM 1758 C C . PRO A 1 225 ? -11.032 0.616 23.991 1.00 81.94 225 PRO A C 1
ATOM 1760 O O . PRO A 1 225 ? -11.053 -0.400 24.677 1.00 81.94 225 PRO A O 1
ATOM 1763 N N . ALA A 1 226 ? -11.681 1.727 24.361 1.00 84.94 226 ALA A N 1
ATOM 1764 C CA . ALA A 1 226 ? -12.484 1.815 25.579 1.00 84.94 226 ALA A CA 1
ATOM 1765 C C . ALA A 1 226 ? -13.854 1.127 25.449 1.00 84.94 226 ALA A C 1
ATOM 1767 O O . ALA A 1 226 ? -14.513 0.877 26.459 1.00 84.94 226 ALA A O 1
ATOM 1768 N N . LEU A 1 227 ? -14.286 0.828 24.220 1.00 85.81 227 LEU A N 1
ATOM 1769 C CA . LEU A 1 227 ? -15.589 0.237 23.907 1.00 85.81 227 LEU A CA 1
ATOM 1770 C C . LEU A 1 227 ? -15.494 -1.218 23.417 1.00 85.81 227 LEU A C 1
ATOM 1772 O O . LEU A 1 227 ? -16.514 -1.817 23.059 1.00 85.81 227 LEU A O 1
ATOM 1776 N N . VAL A 1 228 ? -14.288 -1.791 23.410 1.00 85.69 228 VAL A N 1
ATOM 1777 C CA . VAL A 1 228 ? -14.021 -3.192 23.065 1.00 85.69 228 VAL A CA 1
ATOM 1778 C C . VAL A 1 228 ? -13.463 -3.953 24.265 1.00 85.69 228 VAL A C 1
ATOM 1780 O O . VAL A 1 228 ? -12.679 -3.434 25.057 1.00 85.69 228 VAL A O 1
ATOM 1783 N N . GLU A 1 229 ? -13.880 -5.207 24.416 1.00 83.00 229 GLU A N 1
ATOM 1784 C CA . GLU A 1 229 ? -13.375 -6.089 25.470 1.00 83.00 229 GLU A CA 1
ATOM 1785 C C . GLU A 1 229 ? -11.924 -6.536 25.171 1.00 83.00 229 GLU A C 1
ATOM 1787 O O . GLU A 1 229 ? -11.529 -6.590 24.007 1.00 83.00 229 GLU A O 1
ATOM 1792 N N . PRO A 1 230 ? -11.114 -6.927 26.178 1.00 78.44 230 PRO A N 1
ATOM 1793 C CA . PRO A 1 230 ? -9.716 -7.333 25.964 1.00 78.44 230 PRO A CA 1
ATOM 1794 C C . PRO A 1 230 ? -9.496 -8.492 24.976 1.00 78.44 230 PRO A C 1
ATOM 1796 O O . PRO A 1 230 ? -8.403 -8.631 24.442 1.00 78.44 230 PRO A O 1
ATOM 1799 N N . ALA A 1 231 ? -10.514 -9.329 24.753 1.00 83.38 231 ALA A N 1
ATOM 1800 C CA . ALA A 1 231 ? -10.499 -10.448 23.806 1.00 83.38 231 ALA A CA 1
ATOM 1801 C C . ALA A 1 231 ? -11.395 -10.178 22.583 1.00 83.38 231 ALA A C 1
ATOM 1803 O O . ALA A 1 231 ? -11.959 -11.098 21.991 1.00 83.38 231 ALA A O 1
ATOM 1804 N N . PHE A 1 232 ? -11.589 -8.902 22.247 1.00 89.38 232 PHE A N 1
ATOM 1805 C CA . PHE A 1 232 ? -12.335 -8.504 21.068 1.00 89.38 232 PHE A CA 1
ATOM 1806 C C . PHE A 1 232 ? -11.638 -8.996 19.797 1.00 89.38 232 PHE A C 1
ATOM 1808 O O . PHE A 1 232 ? -10.447 -8.765 19.588 1.00 89.38 232 PHE A O 1
ATOM 1815 N N . VAL A 1 233 ? -12.423 -9.645 18.942 1.00 91.94 233 VAL A N 1
ATOM 1816 C CA . VAL A 1 233 ? -11.992 -10.144 17.640 1.00 91.94 233 VAL A CA 1
ATOM 1817 C C . VAL A 1 233 ? -12.721 -9.355 16.565 1.00 91.94 233 VAL A C 1
ATOM 1819 O O . VAL A 1 233 ? -13.955 -9.326 16.534 1.00 91.94 233 VAL A O 1
ATOM 1822 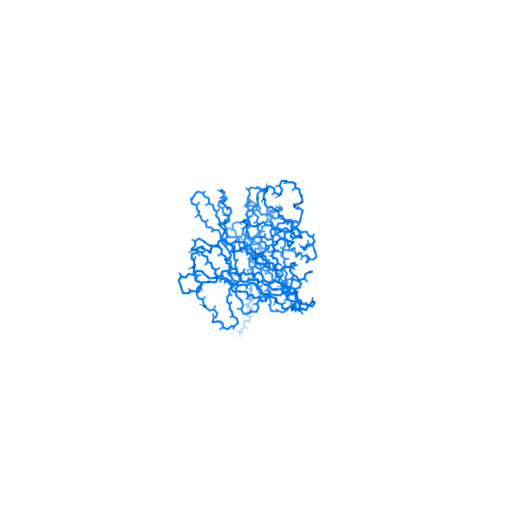N N . HIS A 1 234 ? -11.970 -8.725 15.667 1.00 93.62 234 HIS A N 1
ATOM 1823 C CA . HIS A 1 234 ? -12.555 -8.027 14.533 1.00 93.62 234 HIS A CA 1
ATOM 1824 C C . HIS A 1 234 ? -12.817 -8.992 13.372 1.00 93.62 234 HIS A C 1
ATOM 1826 O O . HIS A 1 234 ? -12.043 -9.903 13.091 1.00 93.62 234 HIS A O 1
ATOM 1832 N N . THR A 1 235 ? -13.930 -8.800 12.674 1.00 94.94 235 THR A N 1
ATOM 1833 C CA . THR A 1 235 ? -14.205 -9.460 11.396 1.00 94.94 235 THR A CA 1
ATOM 1834 C C . THR A 1 235 ? -14.680 -8.379 10.436 1.00 94.94 235 THR A C 1
ATOM 1836 O O . THR A 1 235 ? -15.726 -7.774 10.701 1.00 94.94 235 THR A O 1
ATOM 1839 N N . PRO A 1 236 ? -13.941 -8.098 9.350 1.00 95.25 236 PRO A N 1
ATOM 1840 C CA . PRO A 1 236 ? -14.356 -7.104 8.374 1.00 95.25 236 PRO A CA 1
ATOM 1841 C C . PRO A 1 236 ? -15.708 -7.461 7.755 1.00 95.25 236 PRO A C 1
ATOM 1843 O O . PRO A 1 236 ? -16.000 -8.618 7.465 1.00 95.25 236 PRO A O 1
ATOM 1846 N N . THR A 1 237 ? -16.550 -6.450 7.559 1.00 92.38 237 THR A N 1
ATOM 1847 C CA . THR A 1 237 ? -17.924 -6.625 7.047 1.00 92.38 237 THR A CA 1
ATOM 1848 C C . THR A 1 237 ? -18.195 -5.841 5.768 1.00 92.38 237 THR A C 1
ATOM 1850 O O . THR A 1 237 ? -19.228 -6.043 5.140 1.00 92.38 237 THR A O 1
ATOM 1853 N N . HIS A 1 238 ? -17.290 -4.938 5.384 1.00 93.38 238 HIS A N 1
ATOM 1854 C CA . HIS A 1 238 ? -17.481 -4.018 4.266 1.00 93.38 238 HIS A CA 1
ATOM 1855 C C . HIS A 1 238 ? -16.348 -4.184 3.259 1.00 93.38 238 HIS A C 1
ATOM 1857 O O . HIS A 1 238 ? -15.227 -3.729 3.492 1.00 93.38 238 HIS A O 1
ATOM 1863 N N . ALA A 1 239 ? -16.648 -4.852 2.148 1.00 92.69 239 ALA A N 1
ATOM 1864 C CA . ALA A 1 239 ? -15.763 -4.919 0.995 1.00 92.69 239 ALA A CA 1
ATOM 1865 C C . ALA A 1 239 ? -15.805 -3.597 0.213 1.00 92.69 239 ALA A C 1
ATOM 1867 O O . ALA A 1 239 ? -16.866 -2.992 0.049 1.00 92.69 239 ALA A O 1
ATOM 1868 N N . LEU A 1 240 ? -14.651 -3.156 -0.279 1.00 90.12 240 LEU A N 1
ATOM 1869 C CA . LEU A 1 240 ? -14.534 -2.013 -1.175 1.00 90.12 240 LEU A CA 1
ATOM 1870 C C . LEU A 1 240 ? -14.689 -2.480 -2.620 1.00 90.12 240 LEU A C 1
ATOM 1872 O O . LEU A 1 240 ? -14.066 -3.455 -3.041 1.00 90.12 240 LEU A O 1
ATOM 1876 N N . GLN A 1 241 ? -15.496 -1.756 -3.393 1.00 82.12 241 GLN A N 1
ATOM 1877 C CA . GLN A 1 241 ? -15.539 -1.943 -4.840 1.00 82.12 241 GLN A CA 1
ATOM 1878 C C . GLN A 1 241 ? -14.278 -1.346 -5.470 1.00 82.12 241 GLN A C 1
ATOM 1880 O O . GLN A 1 241 ? -13.887 -0.229 -5.135 1.00 82.12 241 GLN A O 1
ATOM 1885 N N . GLU A 1 242 ? -13.672 -2.069 -6.412 1.00 73.75 242 GLU A N 1
ATOM 1886 C CA . GLU A 1 242 ? -12.437 -1.657 -7.092 1.00 73.75 242 GLU A CA 1
ATOM 1887 C C . GLU A 1 242 ? -12.539 -0.255 -7.704 1.00 73.75 242 GLU A C 1
ATOM 1889 O O . GLU A 1 242 ? -11.665 0.575 -7.467 1.00 73.75 242 GLU A O 1
ATOM 1894 N N . ALA A 1 243 ? -13.627 0.029 -8.428 1.00 64.31 243 ALA A N 1
ATOM 1895 C CA . ALA A 1 243 ? -13.846 1.326 -9.070 1.00 64.31 243 ALA A CA 1
ATOM 1896 C C . ALA A 1 243 ? -13.803 2.486 -8.058 1.00 64.31 243 ALA A C 1
ATOM 1898 O O . ALA A 1 243 ? -13.155 3.500 -8.294 1.00 64.31 243 ALA A O 1
ATOM 1899 N N . VAL A 1 244 ? -14.401 2.293 -6.876 1.00 66.12 244 VAL A N 1
ATOM 1900 C CA . VAL A 1 244 ? -14.400 3.295 -5.798 1.00 66.12 244 VAL A CA 1
ATOM 1901 C C . VAL A 1 244 ? -12.993 3.505 -5.232 1.00 66.12 244 VAL A C 1
ATOM 1903 O O . VAL A 1 244 ? -12.635 4.625 -4.870 1.00 66.12 244 VAL A O 1
ATOM 1906 N N . ALA A 1 245 ? -12.180 2.448 -5.166 1.00 67.88 245 ALA A N 1
ATOM 1907 C CA . ALA A 1 245 ? -10.798 2.563 -4.716 1.00 67.88 245 ALA A CA 1
ATOM 1908 C C . ALA A 1 245 ? -9.911 3.284 -5.748 1.00 67.88 245 ALA A C 1
ATOM 1910 O O . ALA A 1 245 ? -9.056 4.073 -5.353 1.00 67.88 245 ALA A O 1
ATOM 1911 N N . LEU A 1 246 ? -10.122 3.045 -7.046 1.00 72.94 246 LEU A N 1
ATOM 1912 C CA . LEU A 1 246 ? -9.304 3.603 -8.128 1.00 72.94 246 LEU A CA 1
ATOM 1913 C C . LEU A 1 246 ? -9.628 5.062 -8.469 1.00 72.94 246 LEU A C 1
ATOM 1915 O O . LEU A 1 246 ? -8.707 5.872 -8.594 1.00 72.94 246 LEU A O 1
ATOM 1919 N N . ASP A 1 247 ? -10.911 5.423 -8.555 1.00 77.94 247 ASP A N 1
ATOM 1920 C CA . ASP A 1 247 ? -11.349 6.766 -8.973 1.00 77.94 247 ASP A CA 1
ATOM 1921 C C . ASP A 1 247 ? -10.937 7.871 -7.984 1.00 77.94 247 ASP A C 1
ATOM 1923 O O . ASP A 1 247 ? -10.901 9.056 -8.318 1.00 77.94 247 ASP A O 1
ATOM 1927 N N . SER A 1 248 ? -10.624 7.495 -6.744 1.00 86.06 248 SER A N 1
ATOM 1928 C CA . SER A 1 248 ? -10.220 8.402 -5.666 1.00 86.06 248 SER A CA 1
ATOM 1929 C C . SER A 1 248 ? -8.954 7.905 -4.965 1.00 86.06 248 SER A C 1
ATOM 1931 O O . SER A 1 248 ? -8.866 7.941 -3.737 1.00 86.06 248 SER A O 1
ATOM 1933 N N . LEU A 1 249 ? -7.976 7.419 -5.743 1.00 93.19 249 LEU A N 1
ATOM 1934 C CA . LEU A 1 249 ? -6.707 6.922 -5.214 1.00 93.19 249 LEU A CA 1
ATOM 1935 C C . LEU A 1 249 ? -5.675 8.043 -5.017 1.00 93.19 249 LEU A C 1
ATOM 1937 O O . LEU A 1 249 ? -5.321 8.808 -5.922 1.00 93.19 249 LEU A O 1
ATOM 1941 N N . PHE A 1 250 ? -5.106 8.069 -3.823 1.00 95.75 250 PHE A N 1
ATOM 1942 C CA . PHE A 1 250 ? -4.025 8.939 -3.394 1.00 95.75 250 PHE A CA 1
ATOM 1943 C C . PHE A 1 250 ? -2.841 8.104 -2.932 1.00 95.75 250 PHE A C 1
ATOM 1945 O O . PHE A 1 250 ? -2.968 6.937 -2.571 1.00 95.75 250 PHE A O 1
ATOM 1952 N N . VAL A 1 251 ? -1.674 8.725 -2.908 1.00 95.62 251 VAL A N 1
ATOM 1953 C CA . VAL A 1 251 ? -0.460 8.137 -2.367 1.00 95.62 251 VAL A CA 1
ATOM 1954 C C . VAL A 1 251 ? 0.120 9.059 -1.309 1.00 95.62 251 VAL A C 1
ATOM 1956 O O . VAL A 1 251 ? 0.112 10.282 -1.459 1.00 95.62 251 VAL A O 1
ATOM 1959 N N . ARG A 1 252 ? 0.676 8.465 -0.254 1.00 95.62 252 ARG A N 1
ATOM 1960 C CA . ARG A 1 252 ? 1.576 9.160 0.667 1.00 95.62 252 ARG A CA 1
ATOM 1961 C C . ARG A 1 252 ? 2.948 8.523 0.588 1.00 95.62 252 ARG A C 1
ATOM 1963 O O . ARG A 1 252 ? 3.186 7.464 1.166 1.00 95.62 252 ARG A O 1
ATOM 1970 N N . ALA A 1 253 ? 3.857 9.184 -0.124 1.00 92.62 253 ALA A N 1
ATOM 1971 C CA . ALA A 1 253 ? 5.188 8.647 -0.403 1.00 92.62 253 ALA A CA 1
ATOM 1972 C C . ALA A 1 253 ? 5.957 8.289 0.878 1.00 92.62 253 ALA A C 1
ATOM 1974 O O . ALA A 1 253 ? 6.498 7.193 0.982 1.00 92.62 253 ALA A O 1
ATOM 1975 N N . ALA A 1 254 ? 5.914 9.175 1.878 1.00 93.75 254 ALA A N 1
ATOM 1976 C CA . ALA A 1 254 ? 6.592 8.982 3.158 1.00 93.75 254 ALA A CA 1
ATOM 1977 C C . ALA A 1 254 ? 6.094 7.748 3.929 1.00 93.75 254 ALA A C 1
ATOM 1979 O O . ALA A 1 254 ? 6.845 7.175 4.704 1.00 93.75 254 ALA A O 1
ATOM 1980 N N . TRP A 1 255 ? 4.853 7.312 3.706 1.00 95.12 255 TRP A N 1
ATOM 1981 C CA . TRP A 1 255 ? 4.285 6.120 4.341 1.00 95.12 255 TRP A CA 1
ATOM 1982 C C . TRP A 1 255 ? 4.368 4.873 3.459 1.00 95.12 255 TRP A C 1
ATOM 1984 O O . TRP A 1 255 ? 4.064 3.781 3.927 1.00 95.12 255 TRP A O 1
ATOM 1994 N N . SER A 1 256 ? 4.768 5.009 2.189 1.00 93.62 256 SER A N 1
ATOM 1995 C CA . SER A 1 256 ? 4.725 3.929 1.193 1.00 93.62 256 SER A CA 1
ATOM 1996 C C . SER A 1 256 ? 3.348 3.257 1.080 1.00 93.62 256 SER A C 1
ATOM 1998 O O . SER A 1 256 ? 3.269 2.044 0.905 1.00 93.62 256 SER A O 1
ATOM 2000 N N . HIS A 1 257 ? 2.272 4.044 1.178 1.00 94.94 257 HIS A N 1
ATOM 2001 C CA . HIS A 1 257 ? 0.886 3.565 1.169 1.00 94.94 257 HIS A CA 1
ATOM 2002 C C . HIS A 1 257 ? 0.042 4.279 0.114 1.00 94.94 257 HIS A C 1
ATOM 2004 O O . HIS A 1 257 ? 0.184 5.490 -0.102 1.00 94.94 257 HIS A O 1
ATOM 2010 N N . TYR A 1 258 ? -0.873 3.523 -0.490 1.00 96.19 258 TYR A N 1
ATOM 2011 C CA . TYR A 1 258 ? -2.030 4.088 -1.173 1.00 96.19 258 TYR A CA 1
ATOM 2012 C C . TYR A 1 258 ? -3.142 4.392 -0.173 1.00 96.19 258 TYR A C 1
ATOM 2014 O O . TYR A 1 258 ? -3.249 3.748 0.869 1.00 96.19 258 TYR A O 1
ATOM 2022 N N . TYR A 1 259 ? -3.981 5.357 -0.519 1.00 96.31 259 TYR A N 1
ATOM 2023 C CA . TYR A 1 259 ? -5.154 5.775 0.231 1.00 96.31 259 TYR A CA 1
ATOM 2024 C C . TYR A 1 259 ? -6.319 5.944 -0.736 1.00 96.31 259 TYR A C 1
ATOM 2026 O O . TYR A 1 259 ? -6.117 6.444 -1.837 1.00 96.31 259 TYR A O 1
ATOM 2034 N N . PHE A 1 260 ? -7.526 5.567 -0.332 1.00 95.00 260 PHE A N 1
ATOM 2035 C CA . PHE A 1 260 ? -8.738 5.825 -1.109 1.00 95.00 260 PHE A CA 1
ATOM 2036 C C . PHE A 1 260 ? -9.640 6.825 -0.380 1.00 95.00 260 PHE A C 1
ATOM 2038 O O . PHE A 1 260 ? -9.637 6.881 0.853 1.00 95.00 260 PHE A O 1
ATOM 2045 N N . GLY A 1 261 ? -10.429 7.583 -1.138 1.00 92.50 261 GLY A N 1
ATOM 2046 C CA . GLY A 1 261 ? -11.444 8.506 -0.625 1.00 92.50 261 GLY A CA 1
ATOM 2047 C C . GLY A 1 261 ? -11.106 9.977 -0.868 1.00 92.50 261 GLY A C 1
ATOM 2048 O O . GLY A 1 261 ? -10.332 10.315 -1.757 1.00 92.50 261 GLY A O 1
ATOM 2049 N N . ASP A 1 262 ? -11.709 10.874 -0.089 1.00 90.38 262 ASP A N 1
ATOM 2050 C CA . ASP A 1 262 ? -11.585 12.322 -0.297 1.00 90.38 262 ASP A CA 1
ATOM 2051 C C . ASP A 1 262 ? -10.385 12.915 0.462 1.00 90.38 262 ASP A C 1
ATOM 2053 O O . ASP A 1 262 ? -10.468 13.218 1.660 1.00 90.38 262 ASP A O 1
ATOM 2057 N N . TYR A 1 263 ? -9.274 13.080 -0.263 1.00 94.50 263 TYR A N 1
ATOM 2058 C CA . TYR A 1 263 ? -8.058 13.767 0.184 1.00 94.50 263 TYR A CA 1
ATOM 2059 C C . TYR A 1 263 ? -7.707 14.977 -0.706 1.00 94.50 263 TYR A C 1
ATOM 2061 O O . TYR A 1 263 ? -6.539 15.344 -0.848 1.00 94.50 263 TYR A O 1
ATOM 2069 N N . TYR A 1 264 ? -8.703 15.623 -1.328 1.00 92.06 264 TYR A N 1
ATOM 2070 C CA . TYR A 1 264 ? -8.466 16.727 -2.275 1.00 92.06 264 TYR A CA 1
ATOM 2071 C C . TYR A 1 264 ? -8.156 18.077 -1.598 1.00 92.06 264 TYR A C 1
ATOM 2073 O O . TYR A 1 264 ? -7.580 18.974 -2.227 1.00 92.06 264 TYR A O 1
ATOM 2081 N N . GLY A 1 265 ? -8.524 18.231 -0.321 1.00 92.62 265 GLY A N 1
ATOM 2082 C CA . GLY A 1 265 ? -8.341 19.463 0.453 1.00 92.62 265 GLY A CA 1
ATOM 2083 C C . GLY A 1 265 ? -6.870 19.891 0.634 1.00 92.62 265 GLY A C 1
ATOM 2084 O O . GLY A 1 265 ? -5.970 19.050 0.642 1.00 92.62 265 GLY A O 1
ATOM 2085 N N . PRO A 1 266 ? -6.593 21.199 0.818 1.00 93.25 266 PRO A N 1
ATOM 2086 C CA . PRO A 1 266 ? -5.227 21.730 0.909 1.00 93.25 266 PRO A CA 1
ATOM 2087 C C . PRO A 1 266 ? -4.423 21.146 2.078 1.00 93.25 266 PRO A C 1
ATOM 2089 O O . PRO A 1 266 ? -3.246 20.844 1.898 1.00 93.25 266 PRO A O 1
ATOM 2092 N N . VAL A 1 267 ? -5.070 20.893 3.221 1.00 94.00 267 VAL A N 1
ATOM 2093 C CA . VAL A 1 267 ? -4.435 20.283 4.402 1.00 94.00 267 VAL A CA 1
ATOM 2094 C C . VAL A 1 267 ? -3.823 18.912 4.094 1.00 94.00 267 VAL A C 1
ATOM 2096 O O . VAL A 1 267 ? -2.737 18.590 4.564 1.00 94.00 267 VAL A O 1
ATOM 2099 N N . TYR A 1 268 ? -4.455 18.108 3.235 1.00 95.56 268 TYR A N 1
ATOM 2100 C CA . TYR A 1 268 ? -3.936 16.783 2.897 1.00 95.56 268 TYR A CA 1
ATOM 2101 C C . TYR A 1 268 ? -2.692 16.869 2.012 1.00 95.56 268 TYR A C 1
ATOM 2103 O O . TYR A 1 268 ? -1.780 16.057 2.149 1.00 95.56 268 TYR A O 1
ATOM 2111 N N . ARG A 1 269 ? -2.581 17.900 1.169 1.00 93.50 269 ARG A N 1
ATOM 2112 C CA . ARG A 1 269 ? -1.349 18.146 0.409 1.00 93.50 269 ARG A CA 1
ATOM 2113 C C . ARG A 1 269 ? -0.175 18.468 1.334 1.00 93.50 269 ARG A C 1
ATOM 2115 O O . ARG A 1 269 ? 0.925 17.978 1.097 1.00 93.50 269 ARG A O 1
ATOM 2122 N N . GLU A 1 270 ? -0.412 19.236 2.395 1.00 93.00 270 GLU A N 1
ATOM 2123 C CA . GLU A 1 270 ? 0.593 19.530 3.428 1.00 93.00 270 GLU A CA 1
ATOM 2124 C C . GLU A 1 270 ? 0.985 18.271 4.219 1.00 93.00 270 GLU A C 1
ATOM 2126 O O . GLU A 1 270 ? 2.154 18.084 4.546 1.00 93.00 270 GLU A O 1
ATOM 2131 N N . LEU A 1 271 ? 0.038 17.351 4.431 1.00 94.06 271 LEU A N 1
ATOM 2132 C CA . LEU A 1 271 ? 0.269 16.029 5.033 1.00 94.06 271 LEU A CA 1
ATOM 2133 C C . LEU A 1 271 ? 0.877 14.992 4.063 1.00 94.06 271 LEU A C 1
ATOM 2135 O O . LEU A 1 271 ? 1.033 13.815 4.419 1.00 94.06 271 LEU A O 1
ATOM 2139 N N . GLY A 1 272 ? 1.227 15.410 2.842 1.00 94.81 272 GLY A N 1
ATOM 2140 C CA . GLY A 1 272 ? 1.937 14.598 1.855 1.00 94.81 272 GLY A CA 1
ATOM 2141 C C . GLY A 1 272 ? 1.061 13.679 1.002 1.00 94.81 272 GLY A C 1
ATOM 2142 O O . GLY A 1 272 ? 1.595 12.755 0.388 1.00 94.81 272 GLY A O 1
ATOM 2143 N N . TYR A 1 273 ? -0.255 13.901 0.960 1.00 96.25 273 TYR A N 1
ATOM 2144 C CA . TYR A 1 273 ? -1.145 13.214 0.025 1.00 96.25 273 TYR A CA 1
ATOM 2145 C C . TYR A 1 273 ? -0.991 13.807 -1.381 1.00 96.25 273 TYR A C 1
ATOM 2147 O O . TYR A 1 273 ? -1.113 15.017 -1.590 1.00 96.25 273 TYR A O 1
ATOM 2155 N N . GLU A 1 274 ? -0.763 12.946 -2.367 1.00 95.31 274 GLU A N 1
ATOM 2156 C CA . GLU A 1 274 ? -0.774 13.296 -3.787 1.00 95.31 274 GLU A CA 1
ATOM 2157 C C . GLU A 1 274 ? -1.764 12.390 -4.525 1.00 95.31 274 GLU A C 1
ATOM 2159 O O . GLU A 1 274 ? -1.807 11.188 -4.281 1.00 95.31 274 GLU A O 1
ATOM 2164 N N . SER A 1 275 ? -2.570 12.951 -5.432 1.00 93.62 275 SER A N 1
ATOM 2165 C CA . SER A 1 275 ? -3.437 12.148 -6.306 1.00 93.62 275 SER A CA 1
ATOM 2166 C C . SER A 1 275 ? -2.585 11.231 -7.183 1.00 93.62 275 SER A C 1
ATOM 2168 O O . SER A 1 275 ? -1.624 11.697 -7.804 1.00 93.62 275 SER A O 1
ATOM 2170 N N . CYS A 1 276 ? -2.959 9.953 -7.288 1.00 92.56 276 CYS A N 1
ATOM 2171 C CA . CYS A 1 276 ? -2.192 8.997 -8.084 1.00 92.56 276 CYS A CA 1
ATOM 2172 C C . CYS A 1 276 ? -2.167 9.362 -9.573 1.00 92.56 276 CYS A C 1
ATOM 2174 O O . CYS A 1 276 ? -1.124 9.215 -10.194 1.00 92.56 276 CYS A O 1
ATOM 2176 N N . ILE A 1 277 ? -3.234 9.966 -10.112 1.00 88.94 277 ILE A N 1
ATOM 2177 C CA . ILE A 1 277 ? -3.289 10.471 -11.499 1.00 88.94 277 ILE A CA 1
ATOM 2178 C C . ILE A 1 277 ? -2.245 11.572 -11.747 1.00 88.94 277 ILE A C 1
ATOM 2180 O O . ILE A 1 277 ? -1.666 11.679 -12.827 1.00 88.94 277 ILE A O 1
ATOM 2184 N N . LEU A 1 278 ? -2.006 12.445 -10.763 1.00 90.56 278 LEU A N 1
ATOM 2185 C CA . LEU A 1 278 ? -0.991 13.498 -10.886 1.00 90.56 278 LEU A CA 1
ATOM 2186 C C . LEU A 1 278 ? 0.418 12.950 -10.660 1.00 90.56 278 LEU A C 1
ATOM 2188 O O . LEU A 1 278 ? 1.371 13.424 -11.282 1.00 90.56 278 LEU A O 1
ATOM 2192 N N . MET A 1 279 ? 0.538 11.971 -9.767 1.00 91.00 279 MET A N 1
ATOM 2193 C CA . MET A 1 279 ? 1.793 11.320 -9.427 1.00 91.00 279 MET A CA 1
ATOM 2194 C C . MET A 1 279 ? 2.312 10.456 -10.586 1.00 91.00 279 MET A C 1
ATOM 2196 O O . MET A 1 279 ? 3.483 10.587 -10.949 1.00 91.00 279 MET A O 1
ATOM 2200 N N . SER A 1 280 ? 1.439 9.672 -11.228 1.00 90.06 280 SER A N 1
ATOM 2201 C CA . SER A 1 280 ? 1.766 8.755 -12.331 1.00 90.06 280 SER A CA 1
ATOM 2202 C C . SER A 1 280 ? 2.304 9.465 -13.577 1.00 90.06 280 SER A C 1
ATOM 2204 O O . SER A 1 280 ? 3.097 8.912 -14.332 1.00 90.06 280 SER A O 1
ATOM 2206 N N . ARG A 1 281 ? 1.972 10.749 -13.762 1.00 88.25 281 ARG A N 1
ATOM 2207 C CA . ARG A 1 281 ? 2.549 11.596 -14.826 1.00 88.25 281 ARG A CA 1
ATOM 2208 C C . ARG A 1 281 ? 4.022 11.944 -14.607 1.00 88.25 281 ARG A C 1
ATOM 2210 O O . ARG A 1 281 ? 4.680 12.418 -15.530 1.00 88.25 281 ARG A O 1
ATOM 2217 N N . LYS A 1 282 ? 4.520 11.797 -13.379 1.00 87.50 282 LYS A N 1
ATOM 2218 C CA . LYS A 1 282 ? 5.877 12.193 -12.968 1.00 87.50 282 LYS A CA 1
ATOM 2219 C C . LYS A 1 282 ? 6.738 10.992 -12.596 1.00 87.50 282 LYS A C 1
ATOM 2221 O O . LYS A 1 282 ? 7.960 11.069 -12.685 1.00 87.50 282 LYS A O 1
ATOM 2226 N N . ARG A 1 283 ? 6.112 9.924 -12.108 1.00 87.81 283 ARG A N 1
ATOM 2227 C CA . ARG A 1 283 ? 6.761 8.743 -11.544 1.00 87.81 283 ARG A CA 1
ATOM 2228 C C . ARG A 1 283 ? 6.031 7.499 -12.011 1.00 87.81 283 ARG A C 1
ATOM 2230 O O . ARG A 1 283 ? 4.830 7.530 -12.237 1.00 87.81 283 ARG A O 1
ATOM 2237 N N . TYR A 1 284 ? 6.769 6.405 -12.121 1.00 91.31 284 TYR A N 1
ATOM 2238 C CA . TYR A 1 284 ? 6.158 5.121 -12.412 1.00 91.31 284 TYR A CA 1
ATOM 2239 C C . TYR A 1 284 ? 5.253 4.700 -11.256 1.00 91.31 284 TYR A C 1
ATOM 2241 O O . TYR A 1 284 ? 5.688 4.675 -10.105 1.00 91.31 284 TYR A O 1
ATOM 2249 N N . ASP A 1 285 ? 4.029 4.309 -11.583 1.00 92.88 285 ASP A N 1
ATOM 2250 C CA . ASP A 1 285 ? 3.092 3.711 -10.646 1.00 92.88 285 ASP A CA 1
ATOM 2251 C C . ASP A 1 285 ? 2.611 2.364 -11.208 1.00 92.88 285 ASP A C 1
ATOM 2253 O O . ASP A 1 285 ? 2.144 2.338 -12.345 1.00 92.88 285 ASP A O 1
ATOM 2257 N N . PRO A 1 286 ? 2.711 1.243 -10.466 1.00 92.44 286 PRO A N 1
ATOM 2258 C CA . PRO A 1 286 ? 2.301 -0.065 -10.976 1.00 92.44 286 PRO A CA 1
ATOM 2259 C C . PRO A 1 286 ? 0.855 -0.134 -11.478 1.00 92.44 286 PRO A C 1
ATOM 2261 O O . PRO A 1 286 ? 0.588 -0.903 -12.396 1.00 92.44 286 PRO A O 1
ATOM 2264 N N . ILE A 1 287 ? -0.062 0.637 -10.889 1.00 91.19 287 ILE A N 1
ATOM 2265 C CA . ILE A 1 287 ? -1.485 0.636 -11.242 1.00 91.19 287 ILE A CA 1
ATOM 2266 C C . ILE A 1 287 ? -1.716 1.451 -12.522 1.00 91.19 287 ILE A C 1
ATOM 2268 O O . ILE A 1 287 ? -2.416 0.983 -13.411 1.00 91.19 287 ILE A O 1
ATOM 2272 N N . PHE A 1 288 ? -1.079 2.620 -12.646 1.00 89.12 288 PHE A N 1
ATOM 2273 C CA . PHE A 1 288 ? -1.330 3.570 -13.744 1.00 89.12 288 PHE A CA 1
ATOM 2274 C C . PHE A 1 288 ? -0.320 3.491 -14.905 1.00 89.12 288 PHE A C 1
ATOM 2276 O O . PHE A 1 288 ? -0.460 4.207 -15.889 1.00 89.12 288 PHE A O 1
ATOM 2283 N N . ALA A 1 289 ? 0.723 2.658 -14.820 1.00 88.19 289 ALA A N 1
ATOM 2284 C CA . ALA A 1 289 ? 1.771 2.578 -15.850 1.00 88.19 289 ALA A CA 1
ATOM 2285 C C . ALA A 1 289 ? 1.319 1.970 -17.193 1.00 88.19 289 ALA A C 1
ATOM 2287 O O . ALA A 1 289 ? 2.091 2.007 -18.153 1.00 88.19 289 ALA A O 1
ATOM 2288 N N . HIS A 1 290 ? 0.119 1.386 -17.244 1.00 85.38 290 HIS A N 1
ATOM 2289 C CA . HIS A 1 290 ? -0.434 0.698 -18.420 1.00 85.38 290 HIS A CA 1
ATOM 2290 C C . HIS A 1 290 ? -1.597 1.463 -19.070 1.00 85.38 290 HIS A C 1
ATOM 2292 O O . HIS A 1 290 ? -2.212 0.932 -19.993 1.00 85.38 290 HIS A O 1
ATOM 2298 N N . GLU A 1 291 ? -1.909 2.663 -18.569 1.00 69.62 291 GLU A N 1
ATOM 2299 C CA . GLU A 1 291 ? -2.955 3.556 -19.099 1.00 69.62 291 GLU A CA 1
ATOM 2300 C C . GLU A 1 291 ? -2.475 4.439 -20.260 1.00 69.62 291 GLU A C 1
ATOM 2302 O O . GLU A 1 291 ? -1.279 4.822 -20.288 1.00 69.62 291 GLU A O 1
#

Foldseek 3Di:
DDDDDDDDDPPPPPPPPQQDFDVPLKAFDLKDFFDVQLDFWQFAQDWFDWAQDDAPDDAAADEDPDQDPDQWDKDAWDWDQDPVVSHTWIQGIFTFDHAAQWDKDQWDWDDDPNTITIFHIDIDGDNPDPPPDDFDADARDDDDDDADDDDDAPDPQWFKAAWDWDDDPHDTDIDGIDIDGDDPQWFKDDFHWHYDPRHITTHHIGIDGASVPTGWGATIIGGDPVRGDPNNYHYTDGTDDPCQQQVAWWDQNSNSTIMGDDQPDPVSVVVRIDGVVVVVVPDPTRNPRRD

Secondary structure (DSSP, 8-state):
------------------PPPPTTSEEE-SSEEPPTTT-------PPPPEESSPPPSPPEEPPPS-PPSSS-EEE--EEEEETTTTEEEEE--EEEPPPTT-EEE--EEEEETTEEEEE--EEE--TTS-TTPPPPEEPPPPPPP-PPPPPPPSSTTEEEEPPEEEEETTEEEEEPPEEEEP-TTEEEE--EEEEETTEEEEE--EEEE-GGGSEE-B--EEE-GGGS-TT-EE----BPPHHHHHHTEEEEGGGTEEEES---SHHHHHTTEEEHHHHHTTS--TTTTT-